Protein AF-A0A6L7NIV6-F1 (afdb_monomer_lite)

Foldseek 3Di:
DPPPAFALALLVLLLQLLVLLQVLLVLQVVLCVVVPLCPVLQVVVCVLVVHHLPDPCSVSVSSSVLSLLQSLLQVQLLLQCLVVVPDDARDSLCSLVSDPDVSSSVSNVVSVPPVSCVSSVNPVSSVVSSVSSRSYPSVSLVVVCVVVCNCPSNVVSNCCNNPVPVCVVVVQDDDDLVRLLVVLVVQQVCCCPVVVNVLRLLDPVAAADDPCCRVPSNLVSSLVSNLVSCVVVVPPCSVVSSVCCSVPGRD

Secondary structure (DSSP, 8-state):
---PPPB--HHHHHHHHHHHHHHHHHHHHHHTTSTTSSHHHHHHHHHHHT----STTHHHHHHHHHHHHHHHHHHHHHHHHHHTT--S---GGGHHHH---HHHHHHHHHHT-HHHHHHTTHHHHHHHHHHHHTTB-HHHHHHHHTTTTHHHHHHHHHHHHH-HHHHHHTT--PPPHHHHHHHHHHHHHHHHHTT--TTGGGSTT--B--TT-TTTHHHHHHHHHHHHHHHHTT-TTHHHHHHHHHHHTB-

Structure (mmCIF, N/CA/C/O backbone):
data_AF-A0A6L7NIV6-F1
#
_entry.id   AF-A0A6L7NIV6-F1
#
loop_
_atom_site.group_PDB
_atom_site.id
_atom_site.type_symbol
_atom_site.label_atom_id
_atom_site.label_alt_id
_atom_site.label_comp_id
_atom_site.label_asym_id
_atom_site.label_entity_id
_atom_site.label_seq_id
_atom_site.pdbx_PDB_ins_code
_atom_site.Cartn_x
_atom_site.Cartn_y
_atom_site.Cartn_z
_atom_site.occupancy
_atom_site.B_iso_or_equiv
_atom_site.auth_seq_id
_atom_site.auth_comp_id
_atom_site.auth_asym_id
_atom_site.auth_atom_id
_atom_site.pdbx_PDB_model_num
ATOM 1 N N . MET A 1 1 ? -10.743 -5.209 -36.493 1.00 35.75 1 MET A N 1
ATOM 2 C CA . MET A 1 1 ? -11.104 -4.840 -35.108 1.00 35.75 1 MET A CA 1
ATOM 3 C C . MET A 1 1 ? -10.586 -5.939 -34.194 1.00 35.75 1 MET A C 1
ATOM 5 O O . MET A 1 1 ? -11.150 -7.021 -34.196 1.00 35.75 1 MET A O 1
ATOM 9 N N . SER A 1 2 ? -9.449 -5.732 -33.524 1.00 39.16 2 SER A N 1
ATOM 10 C CA . SER A 1 2 ? -8.939 -6.712 -32.556 1.00 39.16 2 SER A CA 1
ATOM 11 C C . SER A 1 2 ? -9.717 -6.516 -31.257 1.00 39.16 2 SER A C 1
ATOM 13 O O . SER A 1 2 ? -9.573 -5.476 -30.613 1.00 39.16 2 SER A O 1
ATOM 15 N N . HIS A 1 3 ? -10.601 -7.459 -30.924 1.00 45.56 3 HIS A N 1
ATOM 16 C CA . HIS A 1 3 ? -11.235 -7.525 -29.610 1.00 45.56 3 HIS A CA 1
ATOM 17 C C . HIS A 1 3 ? -10.128 -7.748 -28.573 1.00 45.56 3 HIS A C 1
ATOM 19 O O . HIS A 1 3 ? -9.725 -8.878 -28.309 1.00 45.56 3 HIS A O 1
ATOM 25 N N . ARG A 1 4 ? -9.582 -6.665 -28.012 1.00 61.72 4 ARG A N 1
ATOM 26 C CA . ARG A 1 4 ? -8.715 -6.762 -26.837 1.00 61.72 4 ARG A CA 1
ATOM 27 C C . ARG A 1 4 ? -9.593 -7.228 -25.677 1.00 61.72 4 ARG A C 1
ATOM 29 O O . ARG A 1 4 ? -10.544 -6.539 -25.324 1.00 61.72 4 ARG A O 1
ATOM 36 N N . SER A 1 5 ? -9.299 -8.405 -25.136 1.00 78.12 5 SER A N 1
ATOM 37 C CA . SER A 1 5 ? -10.041 -9.001 -24.026 1.00 78.12 5 SER A CA 1
ATOM 38 C C . SER A 1 5 ? -9.974 -8.118 -22.778 1.00 78.12 5 SER A C 1
ATOM 40 O O . SER A 1 5 ? -8.890 -7.675 -22.376 1.00 78.12 5 SER A O 1
ATOM 42 N N . THR A 1 6 ? -11.131 -7.893 -22.161 1.00 87.69 6 THR A N 1
ATOM 43 C CA . THR A 1 6 ? -11.265 -7.202 -20.875 1.00 87.69 6 THR A CA 1
ATOM 44 C C . THR A 1 6 ? -10.522 -7.964 -19.776 1.00 87.69 6 THR A C 1
ATOM 46 O O . THR A 1 6 ? -10.568 -9.192 -19.739 1.00 87.69 6 THR A O 1
ATOM 49 N N . ILE A 1 7 ? -9.834 -7.246 -18.886 1.00 85.94 7 ILE A N 1
ATOM 50 C CA . ILE A 1 7 ? -9.175 -7.822 -17.706 1.00 85.94 7 ILE A CA 1
ATOM 51 C C . ILE A 1 7 ? -10.087 -7.597 -16.500 1.00 85.94 7 ILE A C 1
ATOM 53 O O . ILE A 1 7 ? -10.253 -6.464 -16.054 1.00 85.94 7 ILE A O 1
ATOM 57 N N . SER A 1 8 ? -10.685 -8.662 -15.978 1.00 82.50 8 SER A N 1
ATOM 58 C CA . SER A 1 8 ? -11.602 -8.594 -14.833 1.00 82.50 8 SER A CA 1
ATOM 59 C C . SER A 1 8 ? -11.007 -9.143 -13.536 1.00 82.50 8 SER A C 1
ATOM 61 O O . SER A 1 8 ? -11.547 -8.863 -12.467 1.00 82.50 8 SER A O 1
ATOM 63 N N . GLU A 1 9 ? -9.919 -9.919 -13.606 1.00 84.19 9 GLU A N 1
ATOM 64 C CA . GLU A 1 9 ? -9.286 -10.540 -12.439 1.00 84.19 9 GLU A CA 1
ATOM 65 C C . GLU A 1 9 ? -8.023 -9.782 -11.985 1.00 84.19 9 GLU A C 1
ATOM 67 O O . GLU A 1 9 ? -7.098 -9.601 -12.786 1.00 84.19 9 GLU A O 1
ATOM 72 N N . PRO A 1 10 ? -7.921 -9.395 -10.694 1.00 83.00 10 PRO A N 1
ATOM 73 C CA . PRO A 1 10 ? -6.741 -8.726 -10.137 1.00 83.00 10 PRO A CA 1
ATOM 74 C C . PRO A 1 10 ? -5.429 -9.481 -10.380 1.00 83.00 10 PRO A C 1
ATOM 76 O O . PRO A 1 10 ? -4.413 -8.873 -10.710 1.00 83.00 10 PRO A O 1
ATOM 79 N N . ARG A 1 11 ? -5.451 -10.816 -10.260 1.00 84.81 11 ARG A N 1
ATOM 80 C CA . ARG A 1 11 ? -4.265 -11.666 -10.451 1.00 84.81 11 ARG A CA 1
ATOM 81 C C . ARG A 1 11 ? -3.759 -11.657 -11.890 1.00 84.81 11 ARG A C 1
ATOM 83 O O . ARG A 1 11 ? -2.551 -11.708 -12.104 1.00 84.81 11 ARG A O 1
ATOM 90 N N . ASP A 1 12 ? -4.657 -11.584 -12.866 1.00 88.94 12 ASP A N 1
ATOM 91 C CA . ASP A 1 12 ? -4.269 -11.558 -14.277 1.00 88.94 12 ASP A CA 1
ATOM 92 C C . ASP A 1 12 ? -3.666 -10.205 -14.648 1.00 88.94 12 ASP A C 1
ATOM 94 O O . ASP A 1 12 ? -2.646 -10.155 -15.338 1.00 88.94 12 ASP A O 1
ATOM 98 N N . LEU A 1 13 ? -4.231 -9.115 -14.113 1.00 89.38 13 LEU A N 1
ATOM 99 C CA . LEU A 1 13 ? -3.614 -7.795 -14.202 1.00 89.38 13 LEU A CA 1
ATOM 100 C C . LEU A 1 13 ? -2.217 -7.804 -13.572 1.00 89.38 13 LEU A C 1
ATOM 102 O O . LEU A 1 13 ? -1.256 -7.393 -14.214 1.00 89.38 13 LEU A O 1
ATOM 106 N N . ALA A 1 14 ? -2.093 -8.319 -12.349 1.00 88.38 14 ALA A N 1
ATOM 107 C CA . ALA A 1 14 ? -0.834 -8.366 -11.616 1.00 88.38 14 ALA A CA 1
ATOM 108 C C . ALA A 1 14 ? 0.267 -9.127 -12.372 1.00 88.38 14 ALA A C 1
ATOM 110 O O . ALA A 1 14 ? 1.377 -8.621 -12.511 1.00 88.38 14 ALA A O 1
ATOM 111 N N . ARG A 1 15 ? -0.045 -10.304 -12.932 1.00 90.44 15 ARG A N 1
ATOM 112 C CA . ARG A 1 15 ? 0.903 -11.090 -13.744 1.00 90.44 15 ARG A CA 1
ATOM 113 C C . ARG A 1 15 ? 1.328 -10.367 -15.017 1.00 90.44 15 ARG A C 1
ATOM 115 O O . ARG A 1 15 ? 2.497 -10.440 -15.392 1.00 90.44 15 ARG A O 1
ATOM 122 N N . LEU A 1 16 ? 0.392 -9.686 -15.678 1.00 92.75 16 LEU A N 1
ATOM 123 C CA . LEU A 1 16 ? 0.679 -8.932 -16.894 1.00 92.75 16 LEU A CA 1
ATOM 124 C C . LEU A 1 16 ? 1.598 -7.741 -16.600 1.00 92.75 16 LEU A C 1
ATOM 126 O O . LEU A 1 16 ? 2.619 -7.582 -17.264 1.00 92.75 16 LEU A O 1
ATOM 130 N N . LEU A 1 17 ? 1.277 -6.960 -15.564 1.00 92.38 17 LEU A N 1
ATOM 131 C CA . LEU A 1 17 ? 2.112 -5.848 -15.111 1.00 92.38 17 LEU A CA 1
ATOM 132 C C . LEU A 1 17 ? 3.490 -6.328 -14.652 1.00 92.38 17 LEU A C 1
ATOM 134 O O . LEU A 1 17 ? 4.486 -5.699 -14.985 1.00 92.38 17 LEU A O 1
ATOM 138 N N . ALA A 1 18 ? 3.565 -7.460 -13.951 1.00 91.69 18 ALA A N 1
ATOM 139 C CA . ALA A 1 18 ? 4.832 -8.057 -13.545 1.00 91.69 18 ALA A CA 1
ATOM 140 C C . ALA A 1 18 ? 5.687 -8.484 -14.746 1.00 91.69 18 ALA A C 1
ATOM 142 O O . ALA A 1 18 ? 6.906 -8.360 -14.698 1.00 91.69 18 ALA A O 1
ATOM 143 N N . SER A 1 19 ? 5.070 -8.954 -15.836 1.00 94.00 19 SER A N 1
ATOM 144 C CA . SER A 1 19 ? 5.796 -9.245 -17.078 1.00 94.00 19 SER A CA 1
ATOM 145 C C . SER A 1 19 ? 6.442 -7.997 -17.657 1.00 94.00 19 SER A C 1
ATOM 147 O O . SER A 1 19 ? 7.637 -8.005 -17.922 1.00 94.00 19 SER A O 1
ATOM 149 N N . TYR A 1 20 ? 5.677 -6.914 -17.772 1.00 95.25 20 TYR A N 1
ATOM 150 C CA . TYR A 1 20 ? 6.200 -5.637 -18.247 1.00 95.25 20 TYR A CA 1
ATOM 151 C C . TYR A 1 20 ? 7.271 -5.079 -17.309 1.00 95.25 20 TYR A C 1
ATOM 153 O O . TYR A 1 20 ? 8.273 -4.542 -17.765 1.00 95.25 20 TYR A O 1
ATOM 161 N N . ALA A 1 21 ? 7.103 -5.241 -15.997 1.00 92.94 21 ALA A N 1
ATOM 162 C CA . ALA A 1 21 ? 8.105 -4.830 -15.026 1.00 92.94 21 ALA A CA 1
ATOM 163 C C . ALA A 1 21 ? 9.413 -5.617 -15.194 1.00 92.94 21 ALA A C 1
ATOM 165 O O . ALA A 1 21 ? 10.480 -5.017 -15.143 1.00 92.94 21 ALA A O 1
ATOM 166 N N . ARG A 1 22 ? 9.367 -6.927 -15.471 1.00 93.31 22 ARG A N 1
ATOM 167 C CA . ARG A 1 22 ? 10.582 -7.701 -15.785 1.00 93.31 22 ARG A CA 1
ATOM 168 C C . ARG A 1 22 ? 11.255 -7.224 -17.073 1.00 93.31 22 ARG A C 1
ATOM 170 O O . ARG A 1 22 ? 12.471 -7.078 -17.078 1.00 93.31 22 ARG A O 1
ATOM 177 N N . ASP A 1 23 ? 10.479 -6.899 -18.110 1.00 94.50 23 ASP A N 1
ATOM 178 C CA . ASP A 1 23 ? 11.026 -6.309 -19.342 1.00 94.50 23 ASP A CA 1
ATOM 179 C C . ASP A 1 23 ? 11.697 -4.950 -19.064 1.00 94.50 23 ASP A C 1
ATOM 181 O O . ASP A 1 23 ? 12.756 -4.646 -19.610 1.00 94.50 23 ASP A O 1
ATOM 185 N N . ALA A 1 24 ? 11.107 -4.124 -18.194 1.00 93.00 24 ALA A N 1
ATOM 186 C CA . ALA A 1 24 ? 11.714 -2.870 -17.749 1.00 93.00 24 ALA A CA 1
ATOM 187 C C . ALA A 1 24 ? 12.996 -3.096 -16.939 1.00 93.00 24 ALA A C 1
ATOM 189 O O . ALA A 1 24 ? 13.969 -2.377 -17.152 1.00 93.00 24 ALA A O 1
ATOM 190 N N . LEU A 1 25 ? 13.006 -4.076 -16.032 1.00 91.25 25 LEU A N 1
ATOM 191 C CA . LEU A 1 25 ? 14.176 -4.407 -15.222 1.00 91.25 25 LEU A CA 1
ATOM 192 C C . LEU A 1 25 ? 15.345 -4.835 -16.100 1.00 91.25 25 LEU A C 1
ATOM 194 O O . LEU A 1 25 ? 16.425 -4.274 -15.957 1.00 91.25 25 LEU A O 1
ATOM 198 N N . GLN A 1 26 ? 15.101 -5.720 -17.067 1.00 91.06 26 GLN A N 1
ATOM 199 C CA . GLN A 1 26 ? 16.119 -6.126 -18.030 1.00 91.06 26 GLN A CA 1
ATOM 200 C C . GLN A 1 26 ? 16.690 -4.917 -18.792 1.00 91.06 26 GLN A C 1
ATOM 202 O O . GLN A 1 26 ? 17.904 -4.758 -18.866 1.00 91.06 26 GLN A O 1
ATOM 207 N N . ARG A 1 27 ? 15.838 -4.012 -19.301 1.00 90.69 27 ARG A N 1
ATOM 208 C CA . ARG A 1 27 ? 16.300 -2.796 -20.004 1.00 90.69 27 ARG A CA 1
ATOM 209 C C . ARG A 1 27 ? 17.137 -1.880 -19.108 1.00 90.69 27 ARG A C 1
ATOM 211 O O . ARG A 1 27 ? 18.093 -1.267 -19.573 1.00 90.69 27 ARG A O 1
ATOM 218 N N . VAL A 1 28 ? 16.772 -1.762 -17.830 1.00 87.88 28 VAL A N 1
ATOM 219 C CA . VAL A 1 28 ? 17.529 -0.980 -16.841 1.00 87.88 28 VAL A CA 1
ATOM 220 C C . VAL A 1 28 ? 18.872 -1.638 -16.531 1.00 87.88 28 VAL A C 1
ATOM 222 O O . VAL A 1 28 ? 19.858 -0.927 -16.380 1.00 87.88 28 VAL A O 1
ATOM 225 N N . GLU A 1 29 ? 18.925 -2.965 -16.428 1.00 85.88 29 GLU A N 1
ATOM 226 C CA . GLU A 1 29 ? 20.164 -3.719 -16.211 1.00 85.88 29 GLU A CA 1
ATOM 227 C C . GLU A 1 29 ? 21.121 -3.573 -17.398 1.00 85.88 29 GLU A C 1
ATOM 229 O O . GLU A 1 29 ? 22.278 -3.221 -17.187 1.00 85.88 29 GLU A O 1
ATOM 234 N N . GLU A 1 30 ? 20.621 -3.719 -18.628 1.00 84.19 30 GLU A N 1
ATOM 235 C CA . GLU A 1 30 ? 21.394 -3.529 -19.864 1.00 84.19 30 GLU A CA 1
ATOM 236 C C . GLU A 1 30 ? 21.906 -2.085 -20.011 1.00 84.19 30 GLU A C 1
ATOM 238 O O . GLU A 1 30 ? 23.053 -1.858 -20.385 1.00 84.19 30 GLU A O 1
ATOM 243 N N . ALA A 1 31 ? 21.084 -1.086 -19.673 1.00 77.56 31 ALA A N 1
ATOM 244 C CA . ALA A 1 31 ? 21.490 0.319 -19.728 1.00 77.56 31 ALA A CA 1
ATOM 245 C C . ALA A 1 31 ? 22.459 0.720 -18.599 1.00 77.56 31 ALA A C 1
ATOM 247 O O . ALA A 1 31 ? 23.147 1.734 -18.708 1.00 77.56 31 ALA A O 1
ATOM 248 N N . ALA A 1 32 ? 22.509 -0.042 -17.503 1.00 64.56 32 ALA A N 1
ATOM 249 C CA . ALA A 1 32 ? 23.360 0.251 -16.353 1.00 64.56 32 ALA A CA 1
ATOM 250 C C . ALA A 1 32 ? 24.814 -0.218 -16.519 1.00 64.56 32 ALA A C 1
ATOM 252 O O . ALA A 1 32 ? 25.626 0.091 -15.649 1.00 64.56 32 ALA A O 1
ATOM 253 N N . GLU A 1 33 ? 25.154 -0.920 -17.607 1.00 61.16 33 GLU A N 1
ATOM 254 C CA . GLU A 1 33 ? 26.554 -1.113 -18.020 1.00 61.16 33 GLU A CA 1
ATOM 255 C C . GLU A 1 33 ? 27.223 0.236 -18.381 1.00 61.16 33 GLU A C 1
ATOM 257 O O . GLU A 1 33 ? 28.444 0.368 -18.312 1.00 61.16 33 GLU A O 1
ATOM 262 N N . GLU A 1 34 ? 26.428 1.280 -18.664 1.00 59.09 34 GLU A N 1
ATOM 263 C CA . GLU A 1 34 ? 26.844 2.688 -18.716 1.00 59.09 34 GLU A CA 1
ATOM 264 C C . GLU A 1 34 ? 26.645 3.349 -17.330 1.00 59.09 34 GLU A C 1
ATOM 266 O O . GLU A 1 34 ? 25.685 4.090 -17.084 1.00 59.09 34 GLU A O 1
ATOM 271 N N . GLU A 1 35 ? 27.549 3.027 -16.400 1.00 55.09 35 GLU A N 1
ATOM 272 C CA . GLU A 1 35 ? 27.464 3.212 -14.935 1.00 55.09 35 GLU A CA 1
ATOM 273 C C . GLU A 1 35 ? 27.115 4.643 -14.443 1.00 55.09 35 GLU A C 1
ATOM 275 O O . GLU A 1 35 ? 26.555 4.815 -13.357 1.00 55.09 35 GLU A O 1
ATOM 280 N N . ASP A 1 36 ? 27.336 5.676 -15.261 1.00 62.56 36 ASP A N 1
ATOM 281 C CA . ASP A 1 36 ? 27.066 7.082 -14.916 1.00 62.56 36 ASP A CA 1
ATOM 282 C C . ASP A 1 36 ? 25.585 7.498 -15.027 1.00 62.56 36 ASP A C 1
ATOM 284 O O . ASP A 1 36 ? 25.155 8.485 -14.424 1.00 62.56 36 ASP A O 1
ATOM 288 N N . SER A 1 37 ? 24.757 6.777 -15.790 1.00 64.44 37 SER A N 1
ATOM 289 C CA . SER A 1 37 ? 23.416 7.271 -16.157 1.00 64.44 37 SER A CA 1
ATOM 290 C C . SER A 1 37 ? 22.370 7.203 -15.027 1.00 64.44 37 SER A C 1
ATOM 292 O O . SER A 1 37 ? 21.373 7.944 -15.044 1.00 64.44 37 SER A O 1
ATOM 294 N N . LEU A 1 38 ? 22.601 6.337 -14.032 1.00 73.75 38 LEU A N 1
ATOM 295 C CA . LEU A 1 38 ? 21.693 6.073 -12.909 1.00 73.75 38 LEU A CA 1
ATOM 296 C C . LEU A 1 38 ? 22.214 6.577 -11.556 1.00 73.75 38 LEU A C 1
ATOM 298 O O . LEU A 1 38 ? 21.443 6.579 -10.596 1.00 73.75 38 LEU A O 1
ATOM 302 N N . ALA A 1 39 ? 23.465 7.045 -11.474 1.00 77.19 39 ALA A N 1
ATOM 303 C CA . ALA A 1 39 ? 24.095 7.477 -10.223 1.00 77.19 39 ALA A CA 1
ATOM 304 C C . ALA A 1 39 ? 23.271 8.552 -9.491 1.00 77.19 39 ALA A C 1
ATOM 306 O O . ALA A 1 39 ? 22.964 8.400 -8.313 1.00 77.19 39 ALA A O 1
ATOM 307 N N . THR A 1 40 ? 22.791 9.570 -10.214 1.00 74.19 40 THR A N 1
ATOM 308 C CA . THR A 1 40 ? 21.951 10.638 -9.642 1.00 74.19 40 THR A CA 1
ATOM 309 C C . THR A 1 40 ? 20.629 10.120 -9.064 1.00 74.19 40 THR A C 1
ATOM 311 O O . THR A 1 40 ? 20.166 10.614 -8.042 1.00 74.19 40 THR A O 1
ATOM 314 N N . ILE A 1 41 ? 20.003 9.120 -9.700 1.00 74.12 41 ILE A N 1
ATOM 315 C CA . ILE A 1 41 ? 18.768 8.522 -9.166 1.00 74.12 41 ILE A CA 1
ATOM 316 C C . ILE A 1 41 ? 19.083 7.687 -7.934 1.00 74.12 41 ILE A C 1
ATOM 318 O O . ILE A 1 41 ? 18.319 7.716 -6.973 1.00 74.12 41 ILE A O 1
ATOM 322 N N . ARG A 1 42 ? 20.185 6.932 -7.973 1.00 78.56 42 ARG A N 1
ATOM 323 C CA . ARG A 1 42 ? 20.631 6.130 -6.838 1.00 78.56 42 ARG A CA 1
ATOM 324 C C . ARG A 1 42 ? 20.788 7.008 -5.609 1.00 78.56 42 ARG A C 1
ATOM 326 O O . ARG A 1 42 ? 20.107 6.751 -4.628 1.00 78.56 42 ARG A O 1
ATOM 333 N N . GLU A 1 43 ? 21.540 8.098 -5.719 1.00 77.69 43 GLU A N 1
ATOM 334 C CA . GLU A 1 43 ? 21.715 9.063 -4.629 1.00 77.69 43 GLU A CA 1
ATOM 335 C C . GLU A 1 43 ? 20.379 9.646 -4.141 1.00 77.69 43 GLU A C 1
ATOM 337 O O . GLU A 1 43 ? 20.150 9.740 -2.936 1.00 77.69 43 GLU A O 1
ATOM 342 N N . ALA A 1 44 ? 19.461 9.994 -5.050 1.00 72.38 44 ALA A N 1
ATOM 343 C CA . ALA A 1 44 ? 18.148 10.519 -4.674 1.00 72.38 44 ALA A CA 1
ATOM 344 C C . ALA A 1 44 ? 17.293 9.491 -3.908 1.00 72.38 44 ALA A C 1
ATOM 346 O O . ALA A 1 44 ? 16.645 9.840 -2.920 1.00 72.38 44 ALA A O 1
ATOM 347 N N . ILE A 1 45 ? 17.297 8.223 -4.334 1.00 71.62 45 ILE A N 1
ATOM 348 C CA . ILE A 1 45 ? 16.577 7.139 -3.652 1.00 71.62 45 ILE A CA 1
ATOM 349 C C . ILE A 1 45 ? 17.239 6.817 -2.307 1.00 71.62 45 ILE A C 1
ATOM 351 O O . ILE A 1 45 ? 16.533 6.660 -1.315 1.00 71.62 45 ILE A O 1
ATOM 355 N N . GLU A 1 46 ? 18.568 6.765 -2.246 1.00 79.19 46 GLU A N 1
ATOM 356 C CA . GLU A 1 46 ? 19.327 6.544 -1.008 1.00 79.19 46 GLU A CA 1
ATOM 357 C C . GLU A 1 46 ? 19.034 7.630 0.031 1.00 79.19 46 GLU A C 1
ATOM 359 O O . GLU A 1 46 ? 18.741 7.322 1.187 1.00 79.19 46 GLU A O 1
ATOM 364 N N . GLN A 1 47 ? 19.013 8.900 -0.387 1.00 75.12 47 GLN A N 1
ATOM 365 C CA . GLN A 1 47 ? 18.637 10.021 0.476 1.00 75.12 47 GLN A CA 1
ATOM 366 C C . GLN A 1 47 ? 17.172 9.953 0.918 1.00 75.12 47 GLN A C 1
ATOM 368 O O . GLN A 1 47 ? 16.876 10.210 2.084 1.00 75.12 47 GLN A O 1
ATOM 373 N N . ALA A 1 48 ? 16.253 9.599 0.014 1.00 67.38 48 ALA A N 1
ATOM 374 C CA . ALA A 1 48 ? 14.829 9.505 0.330 1.00 67.38 48 ALA A CA 1
ATOM 375 C C . ALA A 1 48 ? 14.505 8.344 1.286 1.00 67.38 48 ALA A C 1
ATOM 377 O O . ALA A 1 48 ? 13.608 8.468 2.119 1.00 67.38 48 ALA A O 1
ATOM 378 N N . LEU A 1 49 ? 15.219 7.222 1.160 1.00 69.62 49 LEU A N 1
ATOM 379 C CA . LEU A 1 49 ? 15.019 6.018 1.969 1.00 69.62 49 LEU A CA 1
ATOM 380 C C . LEU A 1 49 ? 15.923 5.959 3.210 1.00 69.62 49 LEU A C 1
ATOM 382 O O . LEU A 1 49 ? 15.680 5.140 4.093 1.00 69.62 49 LEU A O 1
ATOM 386 N N . GLY A 1 50 ? 16.955 6.802 3.292 1.00 71.88 50 GLY A N 1
ATOM 3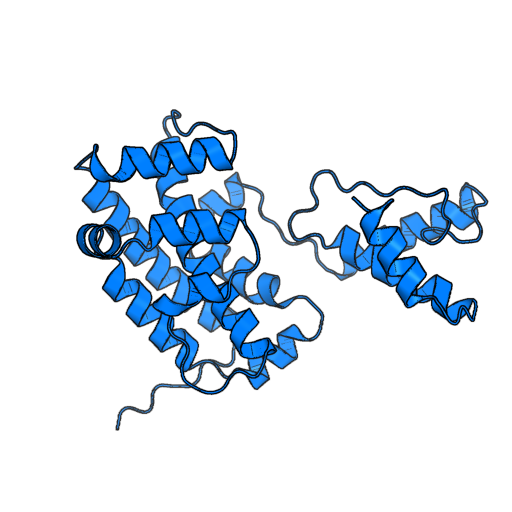87 C CA . GLY A 1 50 ? 17.940 6.775 4.375 1.00 71.88 50 GLY A CA 1
ATOM 388 C C . GLY A 1 50 ? 18.792 5.499 4.396 1.00 71.88 50 GLY A C 1
ATOM 389 O O . GLY A 1 50 ? 19.182 5.048 5.471 1.00 71.88 50 GLY A O 1
ATOM 390 N N . MET A 1 51 ? 19.055 4.896 3.232 1.00 73.69 51 MET A N 1
ATOM 391 C CA . MET A 1 51 ? 19.821 3.647 3.083 1.00 73.69 51 MET A CA 1
ATOM 392 C C . MET A 1 51 ? 20.845 3.754 1.946 1.00 73.69 51 MET A C 1
ATOM 394 O O . MET A 1 51 ? 20.679 4.598 1.078 1.00 73.69 51 MET A O 1
ATOM 398 N N . SER A 1 52 ? 21.875 2.900 1.937 1.00 74.19 52 SER A N 1
ATOM 399 C CA . SER A 1 52 ? 22.888 2.813 0.867 1.00 74.19 52 SER A CA 1
ATOM 400 C C . SER A 1 52 ? 22.783 1.480 0.121 1.00 74.19 52 SER A C 1
ATOM 402 O O . SER A 1 52 ? 22.494 0.443 0.727 1.00 74.19 52 SER A O 1
ATOM 404 N N . PHE A 1 53 ? 23.030 1.505 -1.189 1.00 73.00 53 PHE A N 1
ATOM 405 C CA . PHE A 1 53 ? 23.014 0.344 -2.079 1.00 73.00 53 PHE A CA 1
ATOM 406 C C . PHE A 1 53 ? 24.423 -0.177 -2.427 1.00 73.00 53 PHE A C 1
ATOM 408 O O . PHE A 1 53 ? 24.601 -0.819 -3.459 1.00 73.00 53 PHE A O 1
ATOM 415 N N . GLU A 1 54 ? 25.429 0.076 -1.586 1.00 66.50 54 GLU A N 1
ATOM 416 C CA . GLU A 1 54 ? 26.840 -0.297 -1.824 1.00 66.50 54 GLU A CA 1
ATOM 417 C C . GLU A 1 54 ? 27.173 -1.796 -1.655 1.00 66.50 54 GLU A C 1
ATOM 419 O O . GLU A 1 54 ? 28.314 -2.203 -1.876 1.00 66.50 54 GLU A O 1
ATOM 424 N N . SER A 1 55 ? 26.220 -2.640 -1.248 1.00 68.62 55 SER A N 1
ATOM 425 C CA . SER A 1 55 ? 26.464 -4.080 -1.086 1.00 68.62 55 SER A CA 1
ATOM 426 C C . SER A 1 55 ? 26.600 -4.814 -2.428 1.00 68.62 55 SER A C 1
ATOM 428 O O . SER A 1 55 ? 26.165 -4.323 -3.468 1.00 68.62 55 SER A O 1
ATOM 430 N N . GLU A 1 56 ? 27.151 -6.035 -2.398 1.00 62.16 56 GLU A N 1
ATOM 431 C CA . GLU A 1 56 ? 27.296 -6.914 -3.576 1.00 62.16 56 GLU A CA 1
ATOM 432 C C . GLU A 1 56 ? 25.955 -7.133 -4.315 1.00 62.16 56 GLU A C 1
ATOM 434 O O . GLU A 1 56 ? 25.912 -7.147 -5.542 1.00 62.16 56 GLU A O 1
ATOM 439 N N . ASP A 1 57 ? 24.841 -7.165 -3.573 1.00 69.12 57 ASP A N 1
ATOM 440 C CA . ASP A 1 57 ? 23.471 -7.245 -4.107 1.00 69.12 57 ASP A CA 1
ATOM 441 C C . ASP A 1 57 ? 22.778 -5.877 -4.278 1.00 69.12 57 ASP A C 1
ATOM 443 O O . ASP A 1 57 ? 21.692 -5.781 -4.863 1.00 69.12 57 ASP A O 1
ATOM 447 N N . GLY A 1 58 ? 23.375 -4.796 -3.774 1.00 75.56 58 GLY A N 1
ATOM 448 C CA . GLY A 1 58 ? 22.745 -3.483 -3.651 1.00 75.56 58 GLY A CA 1
ATOM 449 C C . GLY A 1 58 ? 22.407 -2.849 -4.999 1.00 75.56 58 GLY A C 1
ATOM 450 O O . GLY A 1 58 ? 21.330 -2.275 -5.162 1.00 75.56 58 GLY A O 1
ATOM 451 N N . GLY A 1 59 ? 23.240 -3.061 -6.021 1.00 79.25 59 GLY A N 1
ATOM 452 C CA . GLY A 1 59 ? 22.940 -2.616 -7.383 1.00 79.25 59 GLY A CA 1
ATOM 453 C C . GLY A 1 59 ? 21.702 -3.299 -7.979 1.00 79.25 59 GLY A C 1
ATOM 454 O O . GLY A 1 59 ? 20.881 -2.647 -8.629 1.00 79.25 59 GLY A O 1
ATOM 455 N N . ARG A 1 60 ? 21.532 -4.610 -7.764 1.00 79.88 60 ARG A N 1
ATOM 456 C CA . ARG A 1 60 ? 20.335 -5.346 -8.212 1.00 79.88 60 ARG A CA 1
ATOM 457 C C . ARG A 1 60 ? 19.104 -4.887 -7.431 1.00 79.88 60 ARG A C 1
ATOM 459 O O . ARG A 1 60 ? 18.062 -4.615 -8.026 1.00 79.88 60 ARG A O 1
ATOM 466 N N . PHE A 1 61 ? 19.249 -4.730 -6.117 1.00 79.31 61 PHE A N 1
ATOM 467 C CA . PHE A 1 61 ? 18.198 -4.221 -5.242 1.00 79.31 61 PHE A CA 1
ATOM 468 C C . PHE A 1 61 ? 17.710 -2.830 -5.672 1.00 79.31 61 PHE A C 1
ATOM 470 O O . PHE A 1 61 ? 16.503 -2.604 -5.782 1.00 79.31 61 PHE A O 1
ATOM 477 N N . PHE A 1 62 ? 18.635 -1.916 -5.972 1.00 82.81 62 PHE A N 1
ATOM 478 C CA . PHE A 1 62 ? 18.334 -0.573 -6.460 1.00 82.81 62 PHE A CA 1
ATOM 479 C C . PHE A 1 62 ? 17.509 -0.616 -7.751 1.00 82.81 62 PHE A C 1
ATOM 481 O O . PHE A 1 62 ? 16.446 -0.001 -7.818 1.00 82.81 62 PHE A O 1
ATOM 488 N N . ARG A 1 63 ? 17.948 -1.381 -8.760 1.00 85.56 63 ARG A N 1
ATOM 489 C CA . ARG A 1 63 ? 17.250 -1.487 -10.056 1.00 85.56 63 ARG A CA 1
ATOM 490 C C . ARG A 1 63 ? 15.864 -2.119 -9.915 1.00 85.56 63 ARG A C 1
ATOM 492 O O . ARG A 1 63 ? 14.909 -1.649 -10.531 1.00 85.56 63 ARG A O 1
ATOM 499 N N . SER A 1 64 ? 15.726 -3.136 -9.067 1.00 84.38 64 SER A N 1
ATOM 500 C CA . SER A 1 64 ? 14.422 -3.745 -8.787 1.00 84.38 64 SER A CA 1
ATOM 501 C C . SER A 1 64 ? 13.495 -2.754 -8.068 1.00 84.38 64 SER A C 1
ATOM 503 O O . SER A 1 64 ? 12.369 -2.533 -8.511 1.00 84.38 64 SER A O 1
ATOM 505 N N . THR A 1 65 ? 13.988 -2.042 -7.049 1.00 79.88 65 THR A N 1
ATOM 506 C CA . THR A 1 65 ? 13.240 -0.995 -6.318 1.00 79.88 65 THR A CA 1
ATOM 507 C C . THR A 1 65 ? 12.813 0.156 -7.231 1.00 79.88 65 THR A C 1
ATOM 509 O O . THR A 1 65 ? 11.683 0.643 -7.144 1.00 79.88 65 THR A O 1
ATOM 512 N N . LEU A 1 66 ? 13.690 0.567 -8.146 1.00 83.12 66 LEU A N 1
ATOM 513 C CA . LEU A 1 66 ? 13.436 1.580 -9.166 1.00 83.12 66 LEU A CA 1
ATOM 514 C C . LEU A 1 66 ? 12.226 1.210 -10.034 1.00 83.12 66 LEU A C 1
ATOM 516 O O . LEU A 1 66 ? 11.273 1.983 -10.165 1.00 83.12 66 LEU A O 1
ATOM 520 N N . VAL A 1 67 ? 12.250 0.002 -10.599 1.00 88.25 67 VAL A N 1
ATOM 521 C CA . VAL A 1 67 ? 11.180 -0.515 -11.457 1.00 88.25 67 VAL A CA 1
ATOM 522 C C . VAL A 1 67 ? 9.893 -0.716 -10.661 1.00 88.25 67 VAL A C 1
ATOM 524 O O . VAL A 1 67 ? 8.826 -0.307 -11.117 1.00 88.25 67 VAL A O 1
ATOM 527 N N . GLN A 1 68 ? 9.971 -1.270 -9.449 1.00 82.06 68 GLN A N 1
ATOM 528 C CA . GLN A 1 68 ? 8.803 -1.420 -8.578 1.00 82.06 68 GLN A CA 1
ATOM 529 C C . GLN A 1 68 ? 8.142 -0.075 -8.288 1.00 82.06 68 GLN A C 1
ATOM 531 O O . GLN A 1 68 ? 6.929 0.045 -8.434 1.00 82.06 68 GLN A O 1
ATOM 536 N N . THR A 1 69 ? 8.928 0.947 -7.941 1.00 80.31 69 THR A N 1
ATOM 537 C CA . THR A 1 69 ? 8.424 2.294 -7.635 1.00 80.31 69 THR A CA 1
ATOM 538 C C . THR A 1 69 ? 7.698 2.897 -8.832 1.00 80.31 69 THR A C 1
ATOM 540 O O . THR A 1 69 ? 6.610 3.457 -8.685 1.00 80.31 69 THR A O 1
ATOM 543 N N . LEU A 1 70 ? 8.253 2.730 -10.035 1.00 85.62 70 LEU A N 1
ATOM 544 C CA . LEU A 1 70 ? 7.646 3.211 -11.271 1.00 85.62 70 LEU A CA 1
ATOM 545 C C . LEU A 1 70 ? 6.291 2.534 -11.537 1.00 85.62 70 LEU A C 1
ATOM 547 O O . LEU A 1 70 ? 5.280 3.212 -11.722 1.00 85.62 70 LEU A O 1
ATOM 551 N N . PHE A 1 71 ? 6.242 1.201 -11.514 1.00 87.31 71 PHE A N 1
ATOM 552 C CA . PHE A 1 71 ? 5.007 0.451 -11.771 1.00 87.31 71 PHE A CA 1
ATOM 553 C C . PHE A 1 71 ? 3.957 0.661 -10.682 1.00 87.31 71 PHE A C 1
ATOM 555 O O . PHE A 1 71 ? 2.769 0.796 -10.986 1.00 87.31 71 PHE A O 1
ATOM 562 N N . TYR A 1 72 ? 4.393 0.749 -9.426 1.00 80.38 72 TYR A N 1
ATOM 563 C CA . TYR A 1 72 ? 3.530 1.073 -8.302 1.00 80.38 72 TYR A CA 1
ATOM 564 C C . TYR A 1 72 ? 2.920 2.466 -8.452 1.00 80.38 72 TYR A C 1
ATOM 566 O O . TYR A 1 72 ? 1.709 2.608 -8.312 1.00 80.38 72 TYR A O 1
ATOM 574 N N . GLY A 1 73 ? 3.721 3.476 -8.806 1.00 81.25 73 GLY A N 1
ATOM 575 C CA . GLY A 1 73 ? 3.240 4.838 -9.037 1.00 81.25 73 GLY A CA 1
ATOM 576 C C . GLY A 1 73 ? 2.173 4.898 -10.131 1.00 81.25 73 GLY A C 1
ATOM 577 O O . GLY A 1 73 ? 1.093 5.452 -9.912 1.00 81.25 73 GLY A O 1
ATOM 578 N N . VAL A 1 74 ? 2.418 4.247 -11.275 1.00 87.75 74 VAL A N 1
ATOM 579 C CA . VAL A 1 74 ? 1.440 4.177 -12.376 1.00 87.75 74 VAL A CA 1
ATOM 580 C C . VAL A 1 74 ? 0.151 3.479 -11.938 1.00 87.75 74 VAL A C 1
ATOM 582 O O . VAL A 1 74 ? -0.945 3.984 -12.192 1.00 87.75 74 VAL A O 1
ATOM 585 N N . PHE A 1 75 ? 0.258 2.328 -11.272 1.00 85.44 75 PHE A N 1
ATOM 586 C CA . PHE A 1 75 ? -0.912 1.580 -10.819 1.00 85.44 75 PHE A CA 1
ATOM 587 C C . PHE A 1 75 ? -1.705 2.344 -9.749 1.00 85.44 75 PHE A C 1
ATOM 589 O O . PHE A 1 75 ? -2.930 2.426 -9.837 1.00 85.44 75 PHE A O 1
ATOM 596 N N . ALA A 1 76 ? -1.026 2.956 -8.776 1.00 80.38 76 ALA A N 1
ATOM 597 C CA . ALA A 1 76 ? -1.649 3.764 -7.734 1.00 80.38 76 ALA A CA 1
ATOM 598 C C . ALA A 1 76 ? -2.410 4.955 -8.331 1.00 80.38 76 ALA A C 1
ATOM 600 O O . ALA A 1 76 ? -3.583 5.153 -8.009 1.00 80.38 76 ALA A O 1
ATOM 601 N N . ALA A 1 77 ? -1.794 5.690 -9.261 1.00 84.00 77 ALA A N 1
ATOM 602 C CA . ALA A 1 77 ? -2.449 6.777 -9.983 1.00 84.00 77 ALA A CA 1
ATOM 603 C C . ALA A 1 77 ? -3.695 6.300 -10.743 1.00 84.00 77 ALA A C 1
ATOM 605 O O . ALA A 1 77 ? -4.745 6.945 -10.701 1.00 84.00 77 ALA A O 1
ATOM 606 N N . TRP A 1 78 ? -3.614 5.139 -11.398 1.00 87.44 78 TRP A N 1
ATOM 607 C CA . TRP A 1 78 ? -4.762 4.545 -12.077 1.00 87.44 78 TRP A CA 1
ATOM 608 C C . TRP A 1 78 ? -5.896 4.194 -11.103 1.00 87.44 78 TRP A C 1
ATOM 610 O O . TRP A 1 78 ? -7.050 4.535 -11.373 1.00 87.44 78 TRP A O 1
ATOM 620 N N . VAL A 1 79 ? -5.592 3.582 -9.952 1.00 81.38 79 VAL A N 1
ATOM 621 C CA . VAL A 1 79 ? -6.593 3.261 -8.916 1.00 81.38 79 VAL A CA 1
ATOM 622 C C . VAL A 1 79 ? -7.246 4.531 -8.370 1.00 81.38 79 VAL A C 1
ATOM 624 O O . VAL A 1 79 ? -8.470 4.570 -8.228 1.00 81.38 79 VAL A O 1
ATOM 627 N N . LEU A 1 80 ? -6.462 5.574 -8.081 1.00 79.44 80 LEU A N 1
ATOM 628 C CA . LEU A 1 80 ? -6.973 6.860 -7.596 1.00 79.44 80 LEU A CA 1
ATOM 629 C C . LEU A 1 80 ? -7.910 7.504 -8.621 1.00 79.44 80 LEU A C 1
ATOM 631 O O . LEU A 1 80 ? -9.030 7.889 -8.279 1.00 79.44 80 LEU A O 1
ATOM 635 N N . ARG A 1 81 ? -7.510 7.519 -9.897 1.00 84.56 81 ARG A N 1
ATOM 636 C CA . ARG A 1 81 ? -8.343 8.013 -11.000 1.00 84.56 81 ARG A CA 1
ATOM 637 C C . ARG A 1 81 ? -9.638 7.212 -11.145 1.00 84.56 81 ARG A C 1
ATOM 639 O O . ARG A 1 81 ? -10.706 7.802 -11.319 1.00 84.56 81 ARG A O 1
ATOM 646 N N . ALA A 1 82 ? -9.554 5.884 -11.058 1.00 83.19 82 ALA A N 1
ATOM 647 C CA . ALA A 1 82 ? -10.704 4.990 -11.152 1.00 83.19 82 ALA A CA 1
ATOM 648 C C . ALA A 1 82 ? -11.691 5.214 -9.993 1.00 83.19 82 ALA A C 1
ATOM 650 O O . ALA A 1 82 ? -12.893 5.312 -10.230 1.00 83.19 82 ALA A O 1
ATOM 651 N N . ARG A 1 83 ? -11.193 5.379 -8.759 1.00 80.00 83 ARG A N 1
ATOM 652 C CA . ARG A 1 83 ? -12.007 5.704 -7.573 1.00 80.00 83 ARG A CA 1
ATOM 653 C C . ARG A 1 83 ? -12.666 7.077 -7.660 1.00 80.00 83 ARG A C 1
ATOM 655 O O . ARG A 1 83 ? -13.806 7.223 -7.237 1.00 80.00 83 ARG A O 1
ATOM 662 N N . ALA A 1 84 ? -11.978 8.062 -8.233 1.00 82.44 84 ALA A N 1
ATOM 663 C CA . ALA A 1 84 ? -12.527 9.398 -8.455 1.00 82.44 84 ALA A CA 1
ATOM 664 C C . ALA A 1 84 ? -13.589 9.444 -9.572 1.00 82.44 84 ALA A C 1
ATOM 666 O O . ALA A 1 84 ? -14.153 10.506 -9.830 1.00 82.44 84 ALA A O 1
ATOM 667 N N . GLY A 1 85 ? -13.839 8.330 -10.275 1.00 82.69 85 GLY A N 1
ATOM 668 C CA . GLY A 1 85 ? -14.791 8.278 -11.386 1.00 82.69 85 GLY A CA 1
ATOM 669 C C . GLY A 1 85 ? -14.398 9.179 -12.560 1.00 82.69 85 GLY A C 1
ATOM 670 O O . GLY A 1 85 ? -15.255 9.560 -13.357 1.00 82.69 85 GLY A O 1
ATOM 671 N N . LYS A 1 86 ? -13.114 9.553 -12.670 1.00 81.94 86 LYS A N 1
ATOM 672 C CA . LYS A 1 86 ? -12.643 10.482 -13.701 1.00 81.94 86 LYS A CA 1
ATOM 673 C C . LYS A 1 86 ? -12.859 9.868 -15.094 1.00 81.94 86 LYS A C 1
ATOM 675 O O . LYS A 1 86 ? -12.386 8.753 -15.351 1.00 81.94 86 LYS A O 1
ATOM 680 N N . PRO A 1 87 ? -13.538 10.578 -16.013 1.00 76.44 87 PRO A N 1
ATOM 681 C CA . PRO A 1 87 ? -13.791 10.069 -17.350 1.00 76.44 87 PRO A CA 1
ATOM 682 C C . PRO A 1 87 ? -12.501 9.985 -18.181 1.00 76.44 87 PRO A C 1
ATOM 684 O O . PRO A 1 87 ? -11.468 10.588 -17.872 1.00 76.44 87 PRO A O 1
ATOM 687 N N . GLY A 1 88 ? -12.580 9.228 -19.275 1.00 82.44 88 GLY A N 1
ATOM 688 C CA . GLY A 1 88 ? -11.502 9.097 -20.252 1.00 82.44 88 GLY A CA 1
ATOM 689 C C . GLY A 1 88 ? -10.518 7.954 -19.985 1.00 82.44 88 GLY A C 1
ATOM 690 O O . GLY A 1 88 ? -10.648 7.160 -19.041 1.00 82.44 88 GLY A O 1
ATOM 691 N N . ARG A 1 89 ? -9.546 7.857 -20.896 1.00 84.81 89 ARG A N 1
ATOM 692 C CA . ARG A 1 89 ? -8.439 6.900 -20.822 1.00 84.81 89 ARG A CA 1
ATOM 693 C C . ARG A 1 89 ? -7.448 7.318 -19.755 1.00 84.81 89 ARG A C 1
ATOM 695 O O . ARG A 1 89 ? -7.243 8.510 -19.531 1.00 84.81 89 ARG A O 1
ATOM 702 N N . PHE A 1 90 ? -6.851 6.331 -19.106 1.00 89.25 90 PHE A N 1
ATOM 703 C CA . PHE A 1 90 ? -5.737 6.604 -18.219 1.00 89.25 90 PHE A CA 1
ATOM 704 C C . PHE A 1 90 ? -4.504 6.948 -19.054 1.00 89.25 90 PHE A C 1
ATOM 706 O O . PHE A 1 90 ? -4.300 6.368 -20.117 1.00 89.25 90 PHE A O 1
ATOM 713 N N . ARG A 1 91 ? -3.701 7.903 -18.585 1.00 89.12 91 ARG A N 1
ATOM 714 C CA . ARG A 1 91 ? -2.425 8.266 -19.199 1.00 89.12 91 ARG A CA 1
ATOM 715 C C . ARG A 1 91 ? -1.355 8.225 -18.129 1.00 89.12 91 ARG A C 1
ATOM 717 O O . ARG A 1 91 ? -1.415 9.014 -17.190 1.00 89.12 91 ARG A O 1
ATOM 724 N N . TRP A 1 92 ? -0.361 7.351 -18.265 1.00 87.44 92 TRP A N 1
ATOM 725 C CA . TRP A 1 92 ? 0.666 7.216 -17.224 1.00 87.44 92 TRP A CA 1
ATOM 726 C C . TRP A 1 92 ? 1.497 8.500 -17.068 1.00 87.44 92 TRP A C 1
ATOM 728 O O . TRP A 1 92 ? 2.008 8.785 -15.994 1.00 87.44 92 TRP A O 1
ATOM 738 N N . ARG A 1 93 ? 1.586 9.321 -18.120 1.00 85.50 93 ARG A N 1
ATOM 739 C CA . ARG A 1 93 ? 2.284 10.620 -18.099 1.00 85.50 93 ARG A CA 1
ATOM 740 C C . ARG A 1 93 ? 1.586 11.666 -17.227 1.00 85.50 93 ARG A C 1
ATOM 742 O O . ARG A 1 93 ? 2.237 12.591 -16.769 1.00 85.50 93 ARG A O 1
ATOM 749 N N . GLU A 1 94 ? 0.285 11.505 -17.002 1.00 82.56 94 GLU A N 1
ATOM 750 C CA . GLU A 1 94 ? -0.517 12.338 -16.095 1.00 82.56 94 GLU A CA 1
ATOM 751 C C . GLU A 1 94 ? -0.528 11.754 -14.670 1.00 82.56 94 GLU A C 1
ATOM 753 O O . GLU A 1 94 ? -1.110 12.341 -13.765 1.00 82.56 94 GLU A O 1
ATOM 758 N N . ALA A 1 95 ? 0.097 10.589 -14.443 1.00 76.31 95 ALA A N 1
ATOM 759 C CA . ALA A 1 95 ? 0.053 9.902 -13.153 1.00 76.31 95 ALA A CA 1
ATOM 760 C C . ALA A 1 95 ? 0.703 10.712 -12.025 1.00 76.31 95 ALA A C 1
ATOM 762 O O . ALA A 1 95 ? 0.265 10.601 -10.883 1.00 76.31 95 ALA A O 1
ATOM 763 N N . VAL A 1 96 ? 1.708 11.538 -12.337 1.00 69.50 96 VAL A N 1
ATOM 764 C CA . VAL A 1 96 ? 2.393 12.379 -11.343 1.00 69.50 96 VAL A CA 1
ATOM 765 C C . VAL A 1 96 ? 1.433 13.356 -10.658 1.00 69.50 96 VAL A C 1
ATOM 767 O O . VAL A 1 96 ? 1.544 13.562 -9.455 1.00 69.50 96 VAL A O 1
ATOM 770 N N . ASP A 1 97 ? 0.433 13.862 -11.386 1.00 70.75 97 ASP A N 1
ATOM 771 C CA . ASP A 1 97 ? -0.573 14.791 -10.858 1.00 70.75 97 ASP A CA 1
ATOM 772 C C . ASP A 1 97 ? -1.639 14.078 -10.002 1.00 70.75 97 ASP A C 1
ATOM 774 O O . ASP A 1 97 ? -2.389 14.714 -9.262 1.00 70.75 97 ASP A O 1
ATOM 778 N N . GLU A 1 98 ? -1.729 12.747 -10.103 1.00 72.56 98 GLU A N 1
ATOM 779 C CA . GLU A 1 98 ? -2.685 11.922 -9.357 1.00 72.56 98 GLU A CA 1
ATOM 780 C C . GLU A 1 98 ? -2.086 11.377 -8.046 1.00 72.56 98 GLU A C 1
ATOM 782 O O . GLU A 1 98 ? -2.830 11.048 -7.120 1.00 72.56 98 GLU A O 1
ATOM 787 N N . ILE A 1 99 ? -0.756 11.262 -7.939 1.00 71.00 99 ILE A N 1
ATOM 788 C CA . ILE A 1 99 ? -0.078 10.718 -6.753 1.00 71.00 99 ILE A CA 1
ATOM 789 C C . ILE A 1 99 ? -0.030 11.783 -5.651 1.00 71.00 99 ILE A C 1
ATOM 791 O O . ILE A 1 99 ? 0.713 12.754 -5.724 1.00 71.00 99 ILE A O 1
ATOM 795 N N . GLN A 1 100 ? -0.790 11.565 -4.576 1.00 62.12 100 GLN A N 1
ATOM 796 C CA . GLN A 1 100 ? -0.859 12.497 -3.440 1.00 62.12 100 GLN A CA 1
ATOM 797 C C . GLN A 1 100 ? 0.233 12.284 -2.378 1.00 62.12 100 GLN A C 1
ATOM 799 O O . GLN A 1 100 ? 0.382 13.110 -1.481 1.00 62.12 100 GLN A O 1
ATOM 804 N N . ALA A 1 101 ? 0.982 11.180 -2.441 1.00 66.00 101 ALA A N 1
ATOM 805 C CA . ALA A 1 101 ? 2.044 10.877 -1.484 1.00 66.00 101 ALA A CA 1
ATOM 806 C C . ALA A 1 101 ? 3.340 11.619 -1.874 1.00 66.00 101 ALA A C 1
ATOM 808 O O . ALA A 1 101 ? 3.910 11.277 -2.910 1.00 66.00 101 ALA A O 1
ATOM 809 N N . PRO A 1 102 ? 3.847 12.580 -1.070 1.00 62.91 102 PRO A N 1
ATOM 810 C CA . PRO A 1 102 ? 4.940 13.469 -1.483 1.00 62.91 102 PRO A CA 1
ATOM 811 C C . PRO A 1 102 ? 6.221 12.741 -1.901 1.00 62.91 102 PRO A C 1
ATOM 813 O O . PRO A 1 102 ? 6.796 13.061 -2.936 1.00 62.91 102 PRO A O 1
ATOM 816 N N . VAL A 1 103 ? 6.636 11.716 -1.146 1.00 65.12 103 VAL A N 1
ATOM 817 C CA . VAL A 1 103 ? 7.842 10.925 -1.456 1.00 65.12 103 VAL A CA 1
ATOM 818 C C . VAL A 1 103 ? 7.669 10.151 -2.763 1.00 65.12 103 VAL A C 1
ATOM 820 O O . VAL A 1 103 ? 8.543 10.186 -3.623 1.00 65.12 103 VAL A O 1
ATOM 823 N N . LEU A 1 104 ? 6.518 9.500 -2.953 1.00 65.38 104 LEU A N 1
ATOM 824 C CA . LEU A 1 104 ? 6.234 8.762 -4.185 1.00 65.38 104 LEU A CA 1
ATOM 825 C C . LEU A 1 104 ? 6.097 9.697 -5.386 1.00 65.38 104 LEU A C 1
ATOM 827 O O . LEU A 1 104 ? 6.560 9.346 -6.461 1.00 65.38 104 LEU A O 1
ATOM 831 N N . GLY A 1 105 ? 5.499 10.877 -5.212 1.00 66.56 105 GLY A N 1
ATOM 832 C CA . GLY A 1 105 ? 5.378 11.886 -6.261 1.00 66.56 105 GLY A CA 1
ATOM 833 C C . GLY A 1 105 ? 6.738 12.422 -6.705 1.00 66.56 105 GLY A C 1
ATOM 834 O O . GLY A 1 105 ? 6.993 12.490 -7.903 1.00 66.56 105 GLY A O 1
ATOM 835 N N . LEU A 1 106 ? 7.634 12.725 -5.759 1.00 66.75 106 LEU A N 1
ATOM 836 C CA . LEU A 1 106 ? 9.000 13.176 -6.046 1.00 66.75 106 LEU A CA 1
ATOM 837 C C . LEU A 1 106 ? 9.814 12.101 -6.769 1.00 66.75 106 LEU A C 1
ATOM 839 O O . LEU A 1 106 ? 10.366 12.368 -7.833 1.00 66.75 106 LEU A O 1
ATOM 843 N N . LEU A 1 107 ? 9.832 10.874 -6.236 1.00 67.44 107 LEU A N 1
ATOM 844 C CA . LEU A 1 107 ? 10.524 9.759 -6.879 1.00 67.44 107 LEU A CA 1
ATOM 845 C C . LEU A 1 107 ? 9.947 9.507 -8.270 1.00 67.44 107 LEU A C 1
ATOM 847 O O . LEU A 1 107 ? 10.678 9.474 -9.248 1.00 67.44 107 LEU A O 1
ATOM 851 N N . PHE A 1 108 ? 8.627 9.409 -8.398 1.00 73.44 108 PHE A N 1
ATOM 852 C CA . PHE A 1 108 ? 7.993 9.194 -9.692 1.00 73.44 108 PHE A CA 1
ATOM 853 C C . PHE A 1 108 ? 8.304 10.320 -10.689 1.00 73.44 108 PHE A C 1
ATOM 855 O O . PHE A 1 108 ? 8.560 10.034 -11.856 1.00 73.44 108 PHE A O 1
ATOM 862 N N . HIS A 1 109 ? 8.335 11.582 -10.254 1.00 73.69 109 HIS A N 1
ATOM 863 C CA . HIS A 1 109 ? 8.707 12.716 -11.101 1.00 73.69 109 HIS A CA 1
ATOM 864 C C . HIS A 1 109 ? 10.142 12.592 -11.629 1.00 73.69 109 HIS A C 1
ATOM 866 O O . HIS A 1 109 ? 10.351 12.652 -12.841 1.00 73.69 109 HIS A O 1
ATOM 872 N N . GLU A 1 110 ? 11.108 12.328 -10.745 1.00 71.31 110 GLU A N 1
ATOM 873 C CA . GLU A 1 110 ? 12.513 12.123 -11.125 1.00 71.31 110 GLU A CA 1
ATOM 874 C C . GLU A 1 110 ? 12.682 10.941 -12.092 1.00 71.31 110 GLU A C 1
ATOM 876 O O . GLU A 1 110 ? 13.434 11.005 -13.071 1.00 71.31 110 GLU A O 1
ATOM 881 N N . LEU A 1 111 ? 11.925 9.865 -11.868 1.00 69.69 111 LEU A N 1
ATOM 882 C CA . LEU A 1 111 ? 11.959 8.663 -12.699 1.00 69.69 111 LEU A CA 1
ATOM 883 C C . LEU A 1 111 ? 11.266 8.826 -14.047 1.00 69.69 111 LEU A C 1
ATOM 885 O O . LEU A 1 111 ? 11.618 8.128 -14.998 1.00 69.69 111 LEU A O 1
ATOM 889 N N . THR A 1 112 ? 10.300 9.738 -14.150 1.00 73.12 112 THR A N 1
ATOM 890 C CA . THR A 1 112 ? 9.518 9.951 -15.373 1.00 73.12 112 THR A CA 1
ATOM 891 C C . THR A 1 112 ? 10.024 11.086 -16.259 1.00 73.12 112 THR A C 1
ATOM 893 O O . THR A 1 112 ? 9.389 11.419 -17.266 1.00 73.12 112 THR A O 1
ATOM 896 N N . GLU A 1 113 ? 11.216 11.617 -15.971 1.00 80.31 113 GLU A N 1
ATOM 897 C CA . GLU A 1 113 ? 11.918 12.555 -16.847 1.00 80.31 113 GLU A CA 1
ATOM 898 C C . GLU A 1 113 ? 12.069 11.957 -18.260 1.00 80.31 113 GLU A C 1
ATOM 900 O O . GLU A 1 113 ? 12.648 10.885 -18.475 1.00 80.31 113 GLU A O 1
ATOM 905 N N . ARG A 1 114 ? 11.482 12.634 -19.255 1.00 73.19 114 ARG A N 1
ATOM 906 C CA . ARG A 1 114 ? 11.247 12.070 -20.595 1.00 73.19 114 ARG A CA 1
ATOM 907 C C . ARG A 1 114 ? 12.533 11.650 -21.305 1.00 73.19 114 ARG A C 1
ATOM 909 O O . ARG A 1 114 ? 12.524 10.645 -22.021 1.00 73.19 114 ARG A O 1
ATOM 916 N N . GLY A 1 115 ? 13.610 12.423 -21.166 1.00 75.88 115 GLY A N 1
ATOM 917 C CA . GLY A 1 115 ? 14.903 12.100 -21.759 1.00 75.88 115 GLY A CA 1
ATOM 918 C C . GLY A 1 115 ? 15.461 10.805 -21.180 1.00 75.88 115 GLY A C 1
ATOM 919 O O . GLY A 1 115 ? 15.931 9.947 -21.927 1.00 75.88 115 GLY A O 1
ATOM 920 N N . ARG A 1 116 ? 15.327 10.622 -19.867 1.00 77.69 116 ARG A N 1
ATOM 921 C CA . ARG A 1 116 ? 15.791 9.435 -19.152 1.00 77.69 116 ARG A CA 1
ATOM 922 C C . ARG A 1 116 ? 14.997 8.182 -19.473 1.00 77.69 116 ARG A C 1
ATOM 924 O O . ARG A 1 116 ? 15.597 7.181 -19.849 1.00 77.69 116 ARG A O 1
ATOM 931 N N . LEU A 1 117 ? 13.666 8.249 -19.435 1.00 81.25 117 LEU A N 1
ATOM 932 C CA . LEU A 1 117 ? 12.823 7.115 -19.828 1.00 81.25 117 LEU A CA 1
ATOM 933 C C . LEU A 1 117 ? 13.103 6.664 -21.263 1.00 81.25 117 LEU A C 1
ATOM 935 O O . LEU A 1 117 ? 13.012 5.478 -21.568 1.00 81.25 117 LEU A O 1
ATOM 939 N N . ARG A 1 118 ? 13.438 7.603 -22.157 1.00 82.06 118 ARG A N 1
ATOM 940 C CA . ARG A 1 118 ? 13.821 7.271 -23.530 1.00 82.06 118 ARG A CA 1
ATOM 941 C C . ARG A 1 118 ? 15.164 6.547 -23.589 1.00 82.06 118 ARG A C 1
ATOM 943 O O . ARG A 1 118 ? 15.254 5.570 -24.321 1.00 82.06 118 ARG A O 1
ATOM 950 N N . ARG A 1 119 ? 16.172 7.013 -22.841 1.00 81.88 119 ARG A N 1
ATOM 951 C CA . ARG A 1 119 ? 17.494 6.363 -22.764 1.00 81.88 119 ARG A CA 1
ATOM 952 C C . ARG A 1 119 ? 17.395 4.945 -22.205 1.00 81.88 119 ARG A C 1
ATOM 954 O O . ARG A 1 119 ? 17.946 4.032 -22.794 1.00 81.88 119 ARG A O 1
ATOM 961 N N . LEU A 1 120 ? 16.608 4.759 -21.147 1.00 83.50 120 LEU A N 1
ATOM 962 C CA . LEU A 1 120 ? 16.378 3.456 -20.512 1.00 83.50 120 LEU A CA 1
ATOM 963 C C . LEU A 1 120 ? 15.372 2.570 -21.273 1.00 83.50 120 LEU A C 1
ATOM 965 O O . LEU A 1 120 ? 14.993 1.506 -20.795 1.00 83.50 120 LEU A O 1
ATOM 969 N N . GLY A 1 121 ? 14.846 3.024 -22.418 1.00 86.75 121 GLY A N 1
ATOM 970 C CA . GLY A 1 121 ? 13.846 2.277 -23.185 1.00 86.75 121 GLY A CA 1
ATOM 971 C C . GLY A 1 121 ? 12.521 2.036 -22.447 1.00 86.75 121 GLY A C 1
ATOM 972 O O . GLY A 1 121 ? 11.739 1.185 -22.857 1.00 86.75 121 GLY A O 1
ATOM 973 N N . LEU A 1 122 ? 12.222 2.770 -21.376 1.00 89.62 122 LEU A N 1
ATOM 974 C CA . LEU A 1 122 ? 11.071 2.514 -20.504 1.00 89.62 122 LEU A CA 1
ATOM 975 C C . LEU A 1 122 ? 9.750 3.077 -21.041 1.00 89.62 122 LEU A C 1
ATOM 977 O O . LEU A 1 122 ? 8.683 2.618 -20.641 1.00 89.62 122 LEU A O 1
ATOM 981 N N . LEU A 1 123 ? 9.797 4.038 -21.973 1.00 89.12 123 LEU A N 1
ATOM 982 C CA . LEU A 1 123 ? 8.590 4.654 -22.548 1.00 89.12 123 LEU A CA 1
ATOM 983 C C . LEU A 1 123 ? 7.623 3.621 -23.139 1.00 89.12 123 LEU A C 1
ATOM 985 O O . LEU A 1 123 ? 6.420 3.708 -22.920 1.00 89.12 123 LEU A O 1
ATOM 989 N N . GLU A 1 124 ? 8.156 2.646 -23.872 1.00 91.56 124 GLU A N 1
ATOM 990 C CA . GLU A 1 124 ? 7.357 1.616 -24.533 1.00 91.56 124 GLU A CA 1
ATOM 991 C C . GLU A 1 124 ? 6.668 0.697 -23.517 1.00 91.56 124 GLU A C 1
ATOM 993 O O . GLU A 1 124 ? 5.474 0.427 -23.631 1.00 91.56 124 GLU A O 1
ATOM 998 N N . VAL A 1 125 ? 7.396 0.278 -22.482 1.00 92.94 125 VAL A N 1
ATOM 999 C CA . VAL A 1 125 ? 6.869 -0.596 -21.430 1.00 92.94 125 VAL A CA 1
ATOM 1000 C C . VAL A 1 125 ? 5.763 0.105 -20.629 1.00 92.94 125 VAL A C 1
ATOM 1002 O O . VAL A 1 125 ? 4.740 -0.494 -20.282 1.00 92.94 125 VAL A O 1
ATOM 1005 N N . LEU A 1 126 ? 5.924 1.403 -20.372 1.00 91.62 126 LEU A N 1
ATOM 1006 C CA . LEU A 1 126 ? 4.893 2.218 -19.733 1.00 91.62 126 LEU A CA 1
ATOM 1007 C C . LEU A 1 126 ? 3.664 2.413 -20.632 1.00 91.62 126 LEU A C 1
ATOM 1009 O O . LEU A 1 126 ? 2.535 2.375 -20.143 1.00 91.62 126 LEU A O 1
ATOM 1013 N N . ASP A 1 127 ? 3.851 2.544 -21.947 1.00 92.12 127 ASP A N 1
ATOM 1014 C CA . ASP A 1 127 ? 2.742 2.596 -22.905 1.00 92.12 127 ASP A CA 1
ATOM 1015 C C . ASP A 1 127 ? 1.991 1.245 -22.982 1.00 92.12 127 ASP A C 1
ATOM 1017 O O . ASP A 1 127 ? 0.760 1.224 -23.085 1.00 92.12 127 ASP A O 1
ATOM 1021 N N . TRP A 1 128 ? 2.683 0.103 -22.852 1.00 94.12 128 TRP A N 1
ATOM 1022 C CA . TRP A 1 128 ? 2.037 -1.213 -22.702 1.00 94.12 128 TRP A CA 1
ATOM 1023 C C . TRP A 1 128 ? 1.232 -1.315 -21.406 1.00 94.12 128 TRP A C 1
ATOM 1025 O O . TRP A 1 128 ? 0.111 -1.829 -21.407 1.00 94.12 128 TRP A O 1
ATOM 1035 N N . THR A 1 129 ? 1.787 -0.785 -20.318 1.00 93.12 129 THR A N 1
ATOM 1036 C CA . THR A 1 129 ? 1.154 -0.751 -18.996 1.00 93.12 129 THR A CA 1
ATOM 1037 C C . THR A 1 129 ? -0.132 0.073 -19.028 1.00 93.12 129 THR A C 1
ATOM 1039 O O . THR A 1 129 ? -1.184 -0.410 -18.614 1.00 93.12 129 THR A O 1
ATOM 1042 N N . GLU A 1 130 ? -0.089 1.272 -19.611 1.00 92.44 130 GLU A N 1
ATOM 1043 C CA . GLU A 1 130 ? -1.267 2.111 -19.858 1.00 92.44 130 GLU A CA 1
ATOM 1044 C C . GLU A 1 130 ? -2.328 1.367 -20.679 1.00 92.44 130 GLU A C 1
ATOM 1046 O O . GLU A 1 130 ? -3.493 1.305 -20.283 1.00 92.44 130 GLU A O 1
ATOM 1051 N N . ALA A 1 131 ? -1.926 0.721 -21.777 1.00 91.94 131 ALA A N 1
ATOM 1052 C CA . ALA A 1 131 ? -2.842 -0.038 -22.623 1.00 91.94 131 ALA A CA 1
ATOM 1053 C C . ALA A 1 131 ? -3.475 -1.248 -21.911 1.00 91.94 131 ALA A C 1
ATOM 1055 O O . ALA A 1 131 ? -4.612 -1.614 -22.228 1.00 91.94 131 ALA A O 1
ATOM 1056 N N . ALA A 1 132 ? -2.759 -1.888 -20.983 1.00 91.94 132 ALA A N 1
ATOM 1057 C CA . ALA A 1 132 ? -3.288 -2.966 -20.154 1.00 91.94 132 ALA A CA 1
ATOM 1058 C C . ALA A 1 132 ? -4.289 -2.441 -19.120 1.00 91.94 132 ALA A C 1
ATOM 1060 O O . ALA A 1 132 ? -5.382 -2.994 -19.009 1.00 91.94 132 ALA A O 1
ATOM 1061 N N . LEU A 1 133 ? -3.962 -1.348 -18.430 1.00 90.75 133 LEU A N 1
ATOM 1062 C CA . LEU A 1 133 ? -4.837 -0.699 -17.449 1.00 90.75 133 LEU A CA 1
ATOM 1063 C C . LEU A 1 133 ? -6.134 -0.165 -18.076 1.00 90.75 133 LEU A C 1
ATOM 1065 O O . LEU A 1 133 ? -7.198 -0.211 -17.460 1.00 90.75 133 LEU A O 1
ATOM 1069 N N . ASP A 1 134 ? -6.080 0.281 -19.329 1.00 90.31 134 ASP A N 1
ATOM 1070 C CA . ASP A 1 134 ? -7.253 0.708 -20.097 1.00 90.31 134 ASP A CA 1
ATOM 1071 C C . ASP A 1 134 ? -8.215 -0.442 -20.454 1.00 90.31 134 ASP A C 1
ATOM 1073 O O . ASP A 1 134 ? -9.382 -0.195 -20.757 1.00 90.31 134 ASP A O 1
ATOM 1077 N N . ARG A 1 135 ? -7.748 -1.696 -20.433 1.00 90.75 135 ARG A N 1
ATOM 1078 C CA . ARG A 1 135 ? -8.573 -2.895 -20.679 1.00 90.75 135 ARG A CA 1
ATOM 1079 C C . ARG A 1 135 ? -9.237 -3.435 -19.416 1.00 90.75 135 ARG A C 1
ATOM 1081 O O . ARG A 1 135 ? -9.963 -4.425 -19.494 1.00 90.75 135 ARG A O 1
ATOM 1088 N N . VAL A 1 136 ? -8.924 -2.871 -18.257 1.00 89.56 136 VAL A N 1
ATOM 1089 C CA . VAL A 1 136 ? -9.419 -3.380 -16.984 1.00 89.56 136 VAL A CA 1
ATOM 1090 C C . VAL A 1 136 ? -10.885 -3.005 -16.811 1.00 89.56 136 VAL A C 1
ATOM 1092 O O . VAL A 1 136 ? -11.266 -1.847 -16.997 1.00 89.56 136 VAL A O 1
ATOM 1095 N N . ASP A 1 137 ? -11.702 -3.977 -16.411 1.00 87.88 137 ASP A N 1
ATOM 1096 C CA . ASP A 1 137 ? -13.048 -3.711 -15.914 1.00 87.88 137 ASP A CA 1
ATOM 1097 C C . ASP A 1 137 ? -12.937 -2.992 -14.565 1.00 87.88 137 ASP A C 1
ATOM 1099 O O . ASP A 1 137 ? -12.733 -3.602 -13.512 1.00 87.88 137 ASP A O 1
ATOM 1103 N N . ARG A 1 138 ? -13.012 -1.659 -14.623 1.00 85.56 138 ARG A N 1
ATOM 1104 C CA . ARG A 1 138 ? -12.852 -0.789 -13.457 1.00 85.56 138 ARG A CA 1
ATOM 1105 C C . ARG A 1 138 ? -13.894 -1.107 -12.395 1.00 85.56 138 ARG A C 1
ATOM 1107 O O . ARG A 1 138 ? -13.547 -1.099 -11.226 1.00 85.56 138 ARG A O 1
ATOM 1114 N N . GLU A 1 139 ? -15.135 -1.397 -12.776 1.00 82.38 139 GLU A N 1
ATOM 1115 C CA . GLU A 1 139 ? -16.215 -1.655 -11.823 1.00 82.38 139 GLU A CA 1
ATOM 1116 C C . GLU A 1 139 ? -16.025 -3.010 -11.137 1.00 82.38 139 GLU A C 1
ATOM 1118 O O . GLU A 1 139 ? -16.049 -3.084 -9.908 1.00 82.38 139 GLU A O 1
ATOM 1123 N N . ALA A 1 140 ? -15.742 -4.069 -11.902 1.00 82.38 140 ALA A N 1
ATOM 1124 C CA . ALA A 1 140 ? -15.482 -5.395 -11.342 1.00 82.38 140 ALA A CA 1
ATOM 1125 C C . ALA A 1 140 ? -14.229 -5.422 -10.454 1.00 82.38 140 ALA A C 1
ATOM 1127 O O . ALA A 1 140 ? -14.186 -6.152 -9.458 1.00 82.38 140 ALA A O 1
ATOM 1128 N N . LEU A 1 141 ? -13.209 -4.628 -10.792 1.00 79.62 141 LEU A N 1
ATOM 1129 C CA . LEU A 1 141 ? -12.018 -4.480 -9.965 1.00 79.62 141 LEU A CA 1
ATOM 1130 C C . LEU A 1 141 ? -12.309 -3.622 -8.721 1.00 79.62 141 LEU A C 1
ATOM 1132 O O . LEU A 1 141 ? -11.995 -4.037 -7.609 1.00 79.62 141 LEU A O 1
ATOM 1136 N N . LEU A 1 142 ? -12.986 -2.476 -8.873 1.00 76.44 142 LEU A N 1
ATOM 1137 C CA . LEU A 1 142 ? -13.333 -1.574 -7.768 1.00 76.44 142 LEU A CA 1
ATOM 1138 C C . LEU A 1 142 ? -14.311 -2.199 -6.768 1.00 76.44 142 LEU A C 1
ATOM 1140 O O . LEU A 1 142 ? -14.217 -1.930 -5.574 1.00 76.44 142 LEU A O 1
ATOM 1144 N N . LYS A 1 143 ? -15.205 -3.080 -7.214 1.00 77.12 143 LYS A N 1
ATOM 1145 C CA . LYS A 1 143 ? -16.082 -3.854 -6.327 1.00 77.12 143 LYS A CA 1
ATOM 1146 C C . LYS A 1 143 ? -15.296 -4.815 -5.433 1.00 77.12 143 LYS A C 1
ATOM 1148 O O . LYS A 1 143 ? -15.690 -5.067 -4.302 1.00 77.12 143 LYS A O 1
ATOM 1153 N N . ARG A 1 144 ? -14.154 -5.317 -5.907 1.00 69.62 144 ARG A N 1
ATOM 1154 C CA . ARG A 1 144 ? -13.196 -6.064 -5.073 1.00 69.62 144 ARG A CA 1
ATOM 1155 C C . ARG A 1 144 ? -12.335 -5.133 -4.212 1.00 69.62 144 ARG A C 1
ATOM 1157 O O . ARG A 1 144 ? -11.685 -5.578 -3.277 1.00 69.62 144 ARG A O 1
ATOM 1164 N N . PHE A 1 145 ? -12.344 -3.834 -4.510 1.00 66.81 145 PHE A N 1
ATOM 1165 C CA . PHE A 1 145 ? -11.598 -2.789 -3.810 1.00 66.81 145 PHE A CA 1
ATOM 1166 C C . PHE A 1 145 ? -12.396 -2.055 -2.723 1.00 66.81 145 PHE A C 1
ATOM 1168 O O . PHE A 1 145 ? -11.777 -1.371 -1.901 1.00 66.81 145 PHE A O 1
ATOM 1175 N N . SER A 1 146 ? -13.730 -2.167 -2.703 1.00 53.38 146 SER A N 1
ATOM 1176 C CA . SER A 1 146 ? -14.619 -1.464 -1.762 1.00 53.38 146 SER A CA 1
ATOM 1177 C C . SER A 1 146 ? -14.479 -1.918 -0.303 1.00 53.38 146 SER A C 1
ATOM 1179 O O . SER A 1 146 ? -15.038 -1.283 0.582 1.00 53.38 146 SER A O 1
ATOM 1181 N N . GLU A 1 147 ? -13.677 -2.949 -0.031 1.00 53.88 147 GLU A N 1
ATOM 1182 C CA . GLU A 1 147 ? -13.328 -3.390 1.330 1.00 53.88 147 GLU A CA 1
ATOM 1183 C C . GLU A 1 147 ? -12.100 -2.647 1.920 1.00 53.88 147 GLU A C 1
ATOM 1185 O O . GLU A 1 147 ? -11.702 -2.894 3.057 1.00 53.88 147 GLU A O 1
ATOM 1190 N N . GLY A 1 148 ? -11.531 -1.667 1.197 1.00 50.38 148 GLY A N 1
ATOM 1191 C CA . GLY A 1 148 ? -10.364 -0.875 1.633 1.00 50.38 148 GLY A CA 1
ATOM 1192 C C . GLY A 1 148 ? -9.008 -1.445 1.189 1.00 50.38 148 GLY A C 1
ATOM 1193 O O . GLY A 1 148 ? -7.963 -0.920 1.551 1.00 50.38 148 GLY A O 1
ATOM 1194 N N . GLU A 1 149 ? -9.020 -2.483 0.353 1.00 56.97 149 GLU A N 1
ATOM 1195 C CA . GLU A 1 149 ? -7.920 -3.455 0.208 1.00 56.97 149 GLU A CA 1
ATOM 1196 C C . GLU A 1 149 ? -7.317 -3.497 -1.210 1.00 56.97 149 GLU A C 1
ATOM 1198 O O . GLU A 1 149 ? -6.611 -4.427 -1.591 1.00 56.97 149 GLU A O 1
ATOM 1203 N N . ALA A 1 150 ? -7.592 -2.472 -2.022 1.00 52.44 150 ALA A N 1
ATOM 1204 C CA . ALA A 1 150 ? -7.316 -2.486 -3.460 1.00 52.44 150 ALA A CA 1
ATOM 1205 C C . ALA A 1 150 ? -5.868 -2.767 -3.844 1.00 52.44 150 ALA A C 1
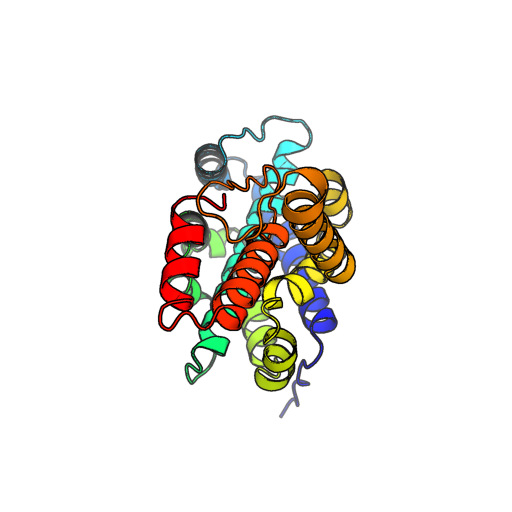ATOM 1207 O O . ALA A 1 150 ? -5.582 -3.507 -4.786 1.00 52.44 150 ALA A O 1
ATOM 1208 N N . VAL A 1 151 ? -4.963 -2.143 -3.097 1.00 56.81 151 VAL A N 1
ATOM 1209 C CA . VAL A 1 151 ? -3.535 -2.250 -3.345 1.00 56.81 151 VAL A CA 1
ATOM 1210 C C . VAL A 1 151 ? -3.075 -3.673 -3.047 1.00 56.81 151 VAL A C 1
ATOM 1212 O O . VAL A 1 151 ? -2.321 -4.221 -3.831 1.00 56.81 151 VAL A O 1
ATOM 1215 N N . GLN A 1 152 ? -3.600 -4.329 -2.010 1.00 61.75 152 GLN A N 1
ATOM 1216 C CA . GLN A 1 152 ? -3.125 -5.644 -1.567 1.00 61.75 152 GLN A CA 1
ATOM 1217 C C . GLN A 1 152 ? -3.402 -6.747 -2.604 1.00 61.75 152 GLN A C 1
ATOM 1219 O O . GLN A 1 152 ? -2.497 -7.491 -2.975 1.00 61.75 152 GLN A O 1
ATOM 1224 N N . TYR A 1 153 ? -4.622 -6.797 -3.157 1.00 67.06 153 TYR A N 1
ATOM 1225 C CA . TYR A 1 153 ? -5.037 -7.855 -4.093 1.00 67.06 153 TYR A CA 1
ATOM 1226 C C . TYR A 1 153 ? -4.349 -7.818 -5.463 1.00 67.06 153 TYR A C 1
ATOM 1228 O O . TYR A 1 153 ? -4.366 -8.826 -6.172 1.00 67.06 153 TYR A O 1
ATOM 1236 N N . VAL A 1 154 ? -3.773 -6.679 -5.858 1.00 72.38 154 VAL A N 1
ATOM 1237 C CA . VAL A 1 154 ? -2.977 -6.564 -7.093 1.00 72.38 154 VAL A CA 1
ATOM 1238 C C . VAL A 1 154 ? -1.484 -6.537 -6.782 1.00 72.38 154 VAL A C 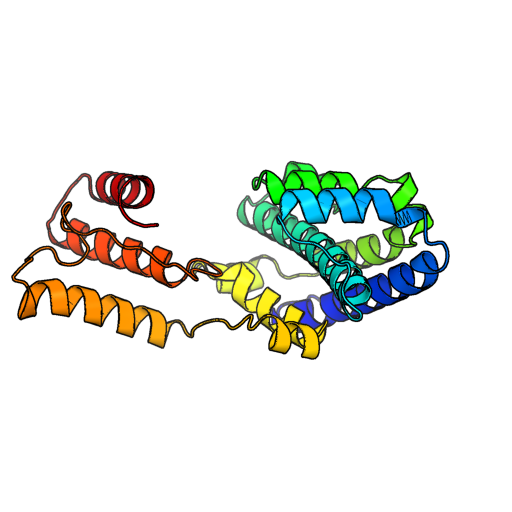1
ATOM 1240 O O . VAL A 1 154 ? -0.713 -7.149 -7.514 1.00 72.38 154 VAL A O 1
ATOM 1243 N N . TYR A 1 155 ? -1.068 -5.890 -5.693 1.00 73.81 155 TYR A N 1
ATOM 1244 C CA . TYR A 1 155 ? 0.343 -5.719 -5.361 1.00 73.81 155 TYR A CA 1
ATOM 1245 C C . TYR A 1 155 ? 0.989 -6.998 -4.835 1.00 73.81 155 TYR A C 1
ATOM 1247 O O . TYR A 1 155 ? 2.110 -7.295 -5.236 1.00 73.81 155 TYR A O 1
ATOM 1255 N N . GLU A 1 156 ? 0.298 -7.807 -4.021 1.00 76.50 156 GLU A N 1
ATOM 1256 C CA . GLU A 1 156 ? 0.869 -9.086 -3.578 1.00 76.50 156 GLU A CA 1
ATOM 1257 C C . GLU A 1 156 ? 1.137 -10.027 -4.757 1.00 76.50 156 GLU A C 1
ATOM 1259 O O . GLU A 1 156 ? 2.283 -10.460 -4.918 1.00 76.50 156 GLU A O 1
ATOM 1264 N N . PRO A 1 157 ? 0.153 -10.305 -5.641 1.00 81.31 157 PRO A N 1
ATOM 1265 C CA . PRO A 1 157 ? 0.411 -11.173 -6.782 1.00 81.31 157 PRO A CA 1
AT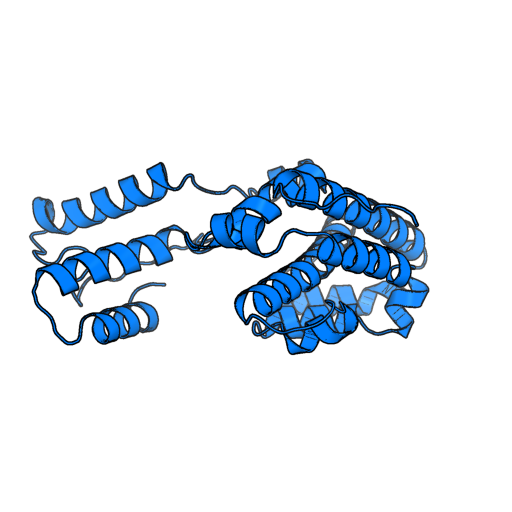OM 1266 C C . PRO A 1 157 ? 1.373 -10.532 -7.790 1.00 81.31 157 PRO A C 1
ATOM 1268 O O . PRO A 1 157 ? 2.021 -11.252 -8.545 1.00 81.31 157 PRO A O 1
ATOM 1271 N N . PHE A 1 158 ? 1.479 -9.196 -7.815 1.00 84.62 158 PHE A N 1
ATOM 1272 C CA . PHE A 1 158 ? 2.452 -8.487 -8.643 1.00 84.62 158 PHE A CA 1
ATOM 1273 C C . PHE A 1 158 ? 3.866 -8.723 -8.126 1.00 84.62 158 PHE A C 1
ATOM 1275 O O . PHE A 1 158 ? 4.700 -9.151 -8.910 1.00 84.62 158 PHE A O 1
ATOM 1282 N N . LEU A 1 159 ? 4.128 -8.513 -6.831 1.00 79.94 159 LEU A N 1
ATOM 1283 C CA . LEU A 1 159 ? 5.442 -8.758 -6.233 1.00 79.94 159 LEU A CA 1
ATOM 1284 C C . LEU A 1 159 ? 5.852 -10.224 -6.368 1.00 79.94 159 LEU A C 1
ATOM 1286 O O . LEU A 1 159 ? 6.995 -10.510 -6.712 1.00 79.94 159 LEU A O 1
ATOM 1290 N N . GLU A 1 160 ? 4.912 -11.149 -6.151 1.00 83.94 160 GLU A N 1
ATOM 1291 C CA . GLU A 1 160 ? 5.145 -12.582 -6.351 1.00 83.94 160 GLU A CA 1
ATOM 1292 C C . GLU A 1 160 ? 5.554 -12.913 -7.784 1.00 83.94 160 GLU A C 1
ATOM 1294 O O . GLU A 1 160 ? 6.458 -13.714 -8.004 1.00 83.94 160 GLU A O 1
ATOM 1299 N N . ALA A 1 161 ? 4.876 -12.309 -8.759 1.00 85.94 161 ALA A N 1
ATOM 1300 C CA . ALA A 1 161 ? 5.174 -12.542 -10.157 1.00 85.94 161 ALA A CA 1
ATOM 1301 C C . ALA A 1 161 ? 6.445 -11.802 -10.600 1.00 85.94 161 ALA A C 1
ATOM 1303 O O . ALA A 1 161 ? 7.174 -12.326 -11.434 1.00 85.94 161 ALA A O 1
ATOM 1304 N N . PHE A 1 162 ? 6.700 -10.594 -10.099 1.00 84.75 162 PHE A N 1
ATOM 1305 C CA . PHE A 1 162 ? 7.782 -9.721 -10.551 1.00 84.75 162 PHE A CA 1
ATOM 1306 C C . PHE A 1 162 ? 9.146 -10.186 -10.041 1.00 84.75 162 PHE A C 1
ATOM 1308 O O . PHE A 1 162 ? 10.022 -10.452 -10.860 1.00 84.75 162 PHE A O 1
ATOM 1315 N N . ASP A 1 163 ? 9.303 -10.312 -8.720 1.00 80.69 163 ASP A N 1
ATOM 1316 C CA . ASP A 1 163 ? 10.578 -10.654 -8.082 1.00 80.69 163 ASP A CA 1
ATOM 1317 C C . ASP A 1 163 ? 10.329 -11.453 -6.783 1.00 80.69 163 ASP A C 1
ATOM 1319 O O . ASP A 1 163 ? 10.312 -10.894 -5.679 1.00 80.69 163 ASP A O 1
ATOM 1323 N N . PRO A 1 164 ? 10.068 -12.773 -6.888 1.00 80.25 164 PRO A N 1
ATOM 1324 C CA . PRO A 1 164 ? 9.710 -13.607 -5.740 1.00 80.25 164 PRO A CA 1
ATOM 1325 C C . PRO A 1 164 ? 10.850 -13.758 -4.727 1.00 80.25 164 PRO A C 1
ATOM 1327 O O . PRO A 1 164 ? 10.586 -13.976 -3.542 1.00 80.25 164 PRO A O 1
ATOM 1330 N N . ASP A 1 165 ? 12.103 -13.648 -5.171 1.00 77.00 165 ASP A N 1
ATOM 1331 C CA . ASP A 1 165 ? 13.268 -13.730 -4.294 1.00 77.00 165 ASP A CA 1
ATOM 1332 C C . ASP A 1 165 ? 13.435 -12.434 -3.509 1.00 77.00 165 ASP A C 1
ATOM 1334 O O . ASP A 1 165 ? 13.554 -12.483 -2.283 1.00 77.00 165 ASP A O 1
ATOM 1338 N N . LEU A 1 166 ? 13.319 -11.279 -4.172 1.00 70.19 166 LEU A N 1
ATOM 1339 C CA . LEU A 1 166 ? 13.322 -9.994 -3.480 1.00 70.19 166 LEU A CA 1
ATOM 1340 C C . LEU A 1 166 ? 12.130 -9.859 -2.526 1.00 70.19 166 LEU A C 1
ATOM 1342 O O . LEU A 1 166 ? 12.298 -9.372 -1.411 1.00 70.19 166 LEU A O 1
ATOM 1346 N N . ARG A 1 167 ? 10.941 -10.355 -2.900 1.00 73.62 167 ARG A N 1
ATOM 1347 C CA . ARG A 1 167 ? 9.776 -10.420 -1.997 1.00 73.62 167 ARG A CA 1
ATOM 1348 C C . ARG A 1 167 ? 10.112 -11.172 -0.705 1.00 73.62 167 ARG A C 1
ATOM 1350 O O . ARG A 1 167 ? 9.753 -10.707 0.377 1.00 73.62 167 ARG A O 1
ATOM 1357 N N . LYS A 1 168 ? 10.783 -12.326 -0.807 1.00 76.56 168 LYS A N 1
ATOM 1358 C CA . LYS A 1 168 ? 11.208 -13.118 0.360 1.00 76.56 168 LYS A CA 1
ATOM 1359 C C . LYS A 1 168 ? 12.265 -12.387 1.181 1.00 76.56 168 LYS A C 1
ATOM 1361 O O . LYS A 1 168 ? 12.147 -12.367 2.401 1.00 76.56 168 LYS A O 1
ATOM 1366 N N . GLN A 1 169 ? 13.259 -11.787 0.526 1.00 67.31 169 GLN A N 1
ATOM 1367 C CA . GLN A 1 169 ? 14.331 -11.035 1.185 1.00 67.31 169 GLN A CA 1
ATOM 1368 C C . GLN A 1 169 ? 13.796 -9.818 1.948 1.00 67.31 169 GLN A C 1
ATOM 1370 O O . GLN A 1 169 ? 14.191 -9.587 3.086 1.00 67.31 169 GLN A O 1
ATOM 1375 N N . LEU A 1 170 ? 12.859 -9.079 1.351 1.00 65.38 170 LEU A N 1
ATOM 1376 C CA . LEU A 1 170 ? 12.224 -7.914 1.966 1.00 65.38 170 LEU A CA 1
ATOM 1377 C C . LEU A 1 170 ? 11.153 -8.271 3.002 1.00 65.38 170 LEU A C 1
ATOM 1379 O O . LEU A 1 170 ? 10.645 -7.384 3.682 1.00 65.38 170 LEU A O 1
ATOM 1383 N N . GLY A 1 171 ? 10.768 -9.546 3.107 1.00 66.06 171 GLY A N 1
ATOM 1384 C CA . GLY A 1 171 ? 9.727 -9.982 4.033 1.00 66.06 171 GLY A CA 1
ATOM 1385 C C . GLY A 1 171 ? 8.374 -9.304 3.791 1.00 66.06 171 GLY A C 1
ATOM 1386 O O . GLY A 1 171 ? 7.607 -9.129 4.736 1.00 66.06 171 GLY A O 1
ATOM 1387 N N . VAL A 1 172 ? 8.065 -8.908 2.548 1.00 67.75 172 VAL A N 1
ATOM 1388 C CA . VAL A 1 172 ? 6.793 -8.243 2.226 1.00 67.75 172 VAL A CA 1
ATOM 1389 C C . VAL A 1 172 ? 5.688 -9.293 2.166 1.00 67.75 172 VAL A C 1
ATOM 1391 O O . VAL A 1 172 ? 5.479 -9.966 1.151 1.00 67.75 172 VAL A O 1
ATOM 1394 N N . TRP A 1 173 ? 4.984 -9.432 3.287 1.00 71.38 173 TRP A N 1
ATOM 1395 C CA . TRP A 1 173 ? 3.859 -10.342 3.460 1.00 71.38 173 TRP A CA 1
ATOM 1396 C C . TRP A 1 173 ? 2.628 -9.573 3.911 1.00 71.38 173 TRP A C 1
ATOM 1398 O O . TRP A 1 173 ? 2.694 -8.720 4.795 1.00 71.38 173 TRP A O 1
ATOM 1408 N N . TYR A 1 174 ? 1.487 -9.905 3.319 1.00 73.19 174 TYR A N 1
ATOM 1409 C CA . TYR A 1 174 ? 0.209 -9.392 3.776 1.00 73.19 174 TYR A CA 1
ATOM 1410 C C . TYR A 1 174 ? -0.327 -10.270 4.898 1.00 73.19 174 TYR A C 1
ATOM 1412 O O . TYR A 1 174 ? -0.527 -11.471 4.723 1.00 73.19 174 TYR A O 1
ATOM 1420 N N . THR A 1 175 ? -0.580 -9.664 6.055 1.00 82.62 175 THR A N 1
ATOM 1421 C CA . THR A 1 175 ? -1.254 -10.349 7.159 1.00 82.62 175 THR A CA 1
ATOM 1422 C C . THR A 1 175 ? -2.716 -10.590 6.774 1.00 82.62 175 THR A C 1
ATOM 1424 O O . THR A 1 175 ? -3.424 -9.614 6.506 1.00 82.62 175 THR A O 1
ATOM 1427 N N . PRO A 1 176 ? -3.206 -11.848 6.760 1.00 83.88 176 PRO A N 1
ATOM 1428 C CA . PRO A 1 176 ? -4.597 -12.129 6.428 1.00 83.88 176 PRO A CA 1
ATOM 1429 C C . PRO A 1 176 ? -5.550 -11.367 7.344 1.00 83.88 176 PRO A C 1
ATOM 1431 O O . PRO A 1 176 ? -5.337 -11.271 8.556 1.00 83.88 176 PRO A O 1
ATOM 1434 N N . ARG A 1 177 ? -6.633 -10.839 6.781 1.00 81.31 177 ARG A N 1
ATOM 1435 C CA . ARG A 1 177 ? -7.553 -9.949 7.495 1.00 81.31 177 ARG A CA 1
ATOM 1436 C C . ARG A 1 177 ? -8.192 -10.603 8.712 1.00 81.31 177 ARG A C 1
ATOM 1438 O O . ARG A 1 177 ? -8.429 -9.950 9.720 1.00 81.31 177 ARG A O 1
ATOM 1445 N N . GLU A 1 178 ? -8.483 -11.893 8.630 1.00 89.25 178 GLU A N 1
ATOM 1446 C CA . GLU A 1 178 ? -9.013 -12.690 9.734 1.00 89.25 178 GLU A CA 1
ATOM 1447 C C . GLU A 1 178 ? -8.062 -12.658 10.933 1.00 89.25 178 GLU A C 1
ATOM 1449 O O . GLU A 1 178 ? -8.518 -12.519 12.066 1.00 89.25 178 GLU A O 1
ATOM 1454 N N . ILE A 1 179 ? -6.752 -12.703 10.674 1.00 93.69 179 ILE A N 1
ATOM 1455 C CA . ILE A 1 179 ? -5.711 -12.617 11.697 1.00 93.69 179 ILE A CA 1
ATOM 1456 C C . ILE A 1 179 ? -5.642 -11.202 12.270 1.00 93.69 179 ILE A C 1
ATOM 1458 O O . ILE A 1 179 ? -5.680 -11.050 13.489 1.00 93.69 179 ILE A O 1
ATOM 1462 N N . VAL A 1 180 ? -5.630 -10.170 11.417 1.00 92.44 180 VAL A N 1
ATOM 1463 C CA . VAL A 1 180 ? -5.622 -8.762 11.860 1.00 92.44 180 VAL A CA 1
ATOM 1464 C C . VAL A 1 180 ? -6.829 -8.469 12.757 1.00 92.44 180 VAL A C 1
ATOM 1466 O O . VAL A 1 180 ? -6.663 -8.013 13.887 1.00 92.44 180 VAL A O 1
ATOM 1469 N N . ARG A 1 181 ? -8.041 -8.815 12.300 1.00 94.88 181 ARG A N 1
ATOM 1470 C CA . ARG A 1 181 ? -9.290 -8.650 13.061 1.00 94.88 181 ARG A CA 1
ATOM 1471 C C . ARG A 1 181 ? -9.253 -9.381 14.390 1.00 94.88 181 ARG A C 1
ATOM 1473 O O . ARG A 1 181 ? -9.623 -8.811 15.413 1.00 94.88 181 ARG A O 1
ATOM 1480 N N . TYR A 1 182 ? -8.811 -10.637 14.384 1.00 97.81 182 TYR A N 1
ATOM 1481 C CA . TYR A 1 182 ? -8.703 -11.434 15.599 1.00 97.81 182 TYR A CA 1
ATOM 1482 C C . TYR A 1 182 ? -7.747 -10.791 16.611 1.00 97.81 182 TYR A C 1
ATOM 1484 O O . TYR A 1 182 ? -8.101 -10.632 17.779 1.00 97.81 182 TYR A O 1
ATOM 1492 N N . MET A 1 183 ? -6.558 -10.386 16.163 1.00 98.00 183 MET A N 1
ATOM 1493 C CA . MET A 1 183 ? -5.537 -9.786 17.019 1.00 98.00 183 MET A CA 1
ATOM 1494 C C . MET A 1 183 ? -6.001 -8.448 17.602 1.00 98.00 183 MET A C 1
ATOM 1496 O O . MET A 1 183 ? -5.951 -8.279 18.820 1.00 98.00 183 MET A O 1
ATOM 1500 N N . VAL A 1 184 ? -6.530 -7.538 16.775 1.00 98.19 184 VAL A N 1
ATOM 1501 C CA . VAL A 1 184 ? -7.080 -6.251 17.241 1.00 98.19 184 VAL A CA 1
ATOM 1502 C C . VAL A 1 184 ? -8.225 -6.480 18.225 1.00 98.19 184 VAL A C 1
ATOM 1504 O O . VAL A 1 184 ? -8.252 -5.879 19.299 1.00 98.19 184 VAL A O 1
ATOM 1507 N N . ALA A 1 185 ? -9.136 -7.412 17.924 1.00 97.88 185 ALA A N 1
ATOM 1508 C CA . ALA A 1 185 ? -10.238 -7.736 18.820 1.00 97.88 185 ALA A CA 1
ATOM 1509 C C . ALA A 1 185 ? -9.770 -8.311 20.161 1.00 97.88 185 ALA A C 1
ATOM 1511 O O . ALA A 1 185 ? -10.388 -8.046 21.194 1.00 97.88 185 ALA A O 1
ATOM 1512 N N . ARG A 1 186 ? -8.693 -9.102 20.159 1.00 98.12 186 ARG A N 1
ATOM 1513 C CA . ARG A 1 186 ? -8.134 -9.664 21.386 1.00 98.12 186 ARG A CA 1
ATOM 1514 C C . ARG A 1 186 ? -7.445 -8.602 22.234 1.00 98.12 186 ARG A C 1
ATOM 1516 O O . ARG A 1 186 ? -7.626 -8.635 23.447 1.00 98.12 186 ARG A O 1
ATOM 1523 N N . VAL A 1 187 ? -6.721 -7.660 21.627 1.00 98.06 187 VAL A N 1
ATOM 1524 C CA . VAL A 1 187 ? -6.132 -6.515 22.346 1.00 98.06 187 VAL A CA 1
ATOM 1525 C C . VAL A 1 187 ? -7.227 -5.658 22.979 1.00 98.06 187 VAL A C 1
ATOM 1527 O O . VAL A 1 187 ? -7.179 -5.392 24.175 1.00 98.06 187 VAL A O 1
ATOM 1530 N N . ASP A 1 188 ? -8.258 -5.303 22.210 1.00 98.38 188 ASP A N 1
ATOM 1531 C CA . ASP A 1 188 ? -9.418 -4.544 22.693 1.00 98.38 188 ASP A CA 1
ATOM 1532 C C . ASP A 1 188 ? -10.095 -5.218 23.894 1.00 98.38 188 ASP A C 1
ATOM 1534 O O . ASP A 1 188 ? -10.411 -4.579 24.896 1.00 98.38 188 ASP A O 1
ATOM 1538 N N . ARG A 1 189 ? -10.255 -6.543 23.828 1.00 98.00 189 ARG A N 1
ATOM 1539 C CA . ARG A 1 189 ? -10.812 -7.324 24.929 1.00 98.00 189 ARG A CA 1
ATOM 1540 C C . ARG A 1 189 ? -9.872 -7.406 26.136 1.00 98.00 189 ARG A C 1
ATOM 1542 O O . ARG A 1 189 ? -10.359 -7.355 27.254 1.00 98.00 189 ARG A O 1
ATOM 1549 N N . ALA A 1 190 ? -8.558 -7.516 25.941 1.00 98.25 190 ALA A N 1
ATOM 1550 C CA . ALA A 1 190 ? -7.590 -7.517 27.043 1.00 98.25 190 ALA A CA 1
ATOM 1551 C C . ALA A 1 190 ? -7.584 -6.183 27.805 1.00 98.25 190 ALA A C 1
ATOM 1553 O O . ALA A 1 190 ? -7.538 -6.170 29.031 1.00 98.25 190 ALA A O 1
ATOM 1554 N N . LEU A 1 191 ? -7.709 -5.058 27.093 1.00 98.25 191 LEU A N 1
ATOM 1555 C CA . LEU A 1 191 ? -7.840 -3.736 27.713 1.00 98.25 191 LEU A CA 1
ATOM 1556 C C . LEU A 1 191 ? -9.068 -3.661 28.634 1.00 98.25 191 LEU A C 1
ATOM 1558 O O . LEU A 1 191 ? -8.971 -3.131 29.739 1.00 98.25 191 LEU A O 1
ATOM 1562 N N . ARG A 1 192 ? -10.202 -4.223 28.203 1.00 97.69 192 ARG A N 1
ATOM 1563 C CA . ARG A 1 192 ? -11.443 -4.253 28.992 1.00 97.69 192 ARG A CA 1
ATOM 1564 C C . ARG A 1 192 ? -11.370 -5.234 30.159 1.00 97.69 192 ARG A C 1
ATOM 1566 O O . ARG A 1 192 ? -11.550 -4.833 31.303 1.00 97.69 192 ARG A O 1
ATOM 1573 N N . ASP A 1 193 ? -11.096 -6.500 29.859 1.00 97.94 193 ASP A N 1
ATOM 1574 C CA . ASP A 1 193 ? -11.211 -7.604 30.816 1.00 97.94 193 ASP A CA 1
ATOM 1575 C C . ASP A 1 193 ? -10.060 -7.597 31.835 1.00 97.94 193 ASP A C 1
ATOM 1577 O O . ASP A 1 193 ? -10.286 -7.801 33.026 1.00 97.94 193 ASP A O 1
ATOM 1581 N N . ASP A 1 194 ? -8.829 -7.357 31.370 1.00 97.56 194 ASP A N 1
ATOM 1582 C CA . ASP A 1 194 ? -7.617 -7.563 32.170 1.00 97.56 194 ASP A CA 1
ATOM 1583 C C . ASP A 1 194 ? -7.111 -6.248 32.793 1.00 97.56 194 ASP A C 1
ATOM 1585 O O . ASP A 1 194 ? -6.520 -6.256 33.874 1.00 97.56 194 ASP A O 1
ATOM 1589 N N . LEU A 1 195 ? -7.342 -5.109 32.124 1.00 96.38 195 LEU A N 1
ATOM 1590 C CA . LEU A 1 195 ? -6.849 -3.787 32.542 1.00 96.38 195 LEU A CA 1
ATOM 1591 C C . LEU A 1 195 ? -7.952 -2.827 33.019 1.00 96.38 195 LEU A C 1
ATOM 1593 O O . LEU A 1 195 ? -7.638 -1.723 33.465 1.00 96.38 195 LEU A O 1
ATOM 1597 N N . GLY A 1 196 ? -9.228 -3.228 32.955 1.00 96.62 196 GLY A N 1
ATOM 1598 C CA . GLY A 1 196 ? -10.357 -2.425 33.441 1.00 96.62 196 GLY A CA 1
ATOM 1599 C C . GLY A 1 196 ? -10.582 -1.123 32.664 1.00 96.62 196 GLY A C 1
ATOM 1600 O O . GLY A 1 196 ? -11.074 -0.141 33.218 1.00 96.62 196 GLY A O 1
ATOM 1601 N N . ILE A 1 197 ? -10.174 -1.077 31.395 1.00 97.25 197 ILE A N 1
ATOM 1602 C CA . ILE A 1 197 ? -10.398 0.062 30.502 1.00 97.25 197 ILE A CA 1
ATOM 1603 C C . ILE A 1 197 ? -11.674 -0.217 29.704 1.00 97.25 197 ILE A C 1
ATOM 1605 O O . ILE A 1 197 ? -11.618 -0.805 28.627 1.00 97.25 197 ILE A O 1
ATOM 1609 N N . ASP A 1 198 ? -12.828 0.214 30.221 1.00 94.94 198 ASP A N 1
ATOM 1610 C CA . ASP A 1 198 ? -14.162 -0.109 29.677 1.00 94.94 198 ASP A CA 1
ATOM 1611 C C . ASP A 1 198 ? -14.316 0.203 28.178 1.00 94.94 198 ASP A C 1
ATOM 1613 O O . ASP A 1 198 ? -14.903 -0.566 27.409 1.00 94.94 198 ASP A O 1
ATOM 1617 N N . LYS A 1 199 ? -13.735 1.320 27.726 1.00 95.50 199 LYS A N 1
ATOM 1618 C CA . LYS A 1 199 ? -13.772 1.730 26.316 1.00 95.50 199 LYS A CA 1
ATOM 1619 C C . LYS A 1 199 ? -12.794 0.958 25.420 1.00 95.50 199 LYS A C 1
ATOM 1621 O O . LYS A 1 199 ? -12.865 1.095 24.200 1.00 95.50 199 LYS A O 1
ATOM 1626 N N . GLY A 1 200 ? -11.930 0.110 25.976 1.00 97.19 200 GLY A N 1
ATOM 1627 C CA . GLY A 1 200 ? -10.950 -0.667 25.219 1.00 97.19 200 GLY A CA 1
ATOM 1628 C C . GLY A 1 200 ? -10.061 0.234 24.362 1.00 97.19 200 GLY A C 1
ATOM 1629 O O . GLY A 1 200 ? -9.557 1.252 24.836 1.00 97.19 200 GLY A O 1
ATOM 1630 N N . LEU A 1 201 ? -9.917 -0.096 23.077 1.00 97.75 201 LEU A N 1
ATOM 1631 C CA . LEU A 1 201 ? -9.134 0.707 22.128 1.00 97.75 201 LEU A CA 1
ATOM 1632 C C . LEU A 1 201 ? -9.695 2.122 21.900 1.00 97.75 201 LEU A C 1
ATOM 1634 O O . LEU A 1 201 ? -8.976 2.986 21.393 1.00 97.75 201 LEU A O 1
ATOM 1638 N N . ALA A 1 202 ? -10.960 2.383 22.240 1.00 96.06 202 ALA A N 1
ATOM 1639 C CA . ALA A 1 202 ? -11.570 3.704 22.096 1.00 96.06 202 ALA A CA 1
ATOM 1640 C C . ALA A 1 202 ? -11.224 4.674 23.241 1.00 96.06 202 ALA A C 1
ATOM 1642 O O . ALA A 1 202 ? -11.449 5.872 23.093 1.00 96.06 202 ALA A O 1
ATOM 1643 N N . ASP A 1 203 ? -10.660 4.197 24.356 1.00 95.75 203 ASP A N 1
ATOM 1644 C CA . ASP A 1 203 ? -10.265 5.062 25.474 1.00 95.75 203 ASP A CA 1
ATOM 1645 C C . ASP A 1 203 ? -9.127 6.018 25.064 1.00 95.75 203 ASP A C 1
ATOM 1647 O O . ASP A 1 203 ? -8.140 5.608 24.451 1.00 95.75 203 ASP A O 1
ATOM 1651 N N . GLU A 1 204 ? -9.243 7.299 25.422 1.00 94.38 204 GLU A N 1
ATOM 1652 C CA . GLU A 1 204 ? -8.265 8.342 25.070 1.00 94.38 204 GLU A CA 1
ATOM 1653 C C . GLU A 1 204 ? -6.882 8.113 25.696 1.00 94.38 204 GLU A C 1
ATOM 1655 O O . GLU A 1 204 ? -5.882 8.636 25.206 1.00 94.38 204 GLU A O 1
ATOM 1660 N N . ARG A 1 205 ? -6.804 7.309 26.763 1.00 94.75 205 ARG A N 1
ATOM 1661 C CA . ARG A 1 205 ? -5.542 6.954 27.426 1.00 94.75 205 ARG A CA 1
ATOM 1662 C C . ARG A 1 205 ? -4.782 5.841 26.698 1.00 94.75 205 ARG A C 1
ATOM 1664 O O . ARG A 1 205 ? -3.643 5.560 27.066 1.00 94.75 205 ARG A O 1
ATOM 1671 N N . VAL A 1 206 ? -5.390 5.193 25.700 1.00 97.19 206 VAL A N 1
ATOM 1672 C CA . VAL A 1 206 ? -4.792 4.071 24.967 1.00 97.19 206 VAL A CA 1
ATOM 1673 C C . VAL A 1 206 ? -4.120 4.563 23.687 1.00 97.19 206 VAL A C 1
ATOM 1675 O O . VAL A 1 206 ? -4.776 5.028 22.747 1.00 97.19 206 VAL A O 1
ATOM 1678 N N . TYR A 1 207 ? -2.798 4.394 23.655 1.00 97.75 207 TYR A N 1
ATOM 1679 C CA . TYR A 1 207 ? -1.937 4.662 22.507 1.00 97.75 207 TYR A CA 1
ATOM 1680 C C . TYR A 1 207 ? -1.572 3.349 21.817 1.00 97.75 207 TYR A C 1
ATOM 1682 O O . TYR A 1 207 ? -1.216 2.371 22.476 1.00 97.75 207 TYR A O 1
ATOM 1690 N N . VAL A 1 208 ? -1.664 3.337 20.492 1.00 97.56 208 VAL A N 1
ATOM 1691 C CA . VAL A 1 208 ? -1.350 2.193 19.636 1.00 97.56 208 VAL A CA 1
ATOM 1692 C C . VAL A 1 208 ? -0.174 2.575 18.752 1.00 97.56 208 VAL A C 1
ATOM 1694 O O . VAL A 1 208 ? -0.198 3.629 18.124 1.00 97.56 208 VAL A O 1
ATOM 1697 N N . LEU A 1 209 ? 0.840 1.715 18.728 1.00 96.56 209 LEU A N 1
ATOM 1698 C CA . LEU A 1 209 ? 2.010 1.841 17.871 1.00 96.56 209 LEU A CA 1
ATOM 1699 C C . LEU A 1 209 ? 2.200 0.531 17.108 1.00 96.56 209 LEU A C 1
ATOM 1701 O O . LEU A 1 209 ? 2.350 -0.521 17.735 1.00 96.56 209 LEU A O 1
ATOM 1705 N N . ASP A 1 210 ? 2.227 0.599 15.782 1.00 94.19 210 ASP A N 1
ATOM 1706 C CA . ASP A 1 210 ? 2.623 -0.504 14.911 1.00 94.19 210 ASP A CA 1
ATOM 1707 C C . ASP A 1 210 ? 4.004 -0.216 14.288 1.00 94.19 210 ASP A C 1
ATOM 1709 O O . ASP A 1 210 ? 4.105 0.457 13.259 1.00 94.19 210 ASP A O 1
ATOM 1713 N N . PRO A 1 211 ? 5.100 -0.721 14.888 1.00 88.88 211 PRO A N 1
ATOM 1714 C CA . PRO A 1 211 ? 6.459 -0.429 14.429 1.00 88.88 211 PRO A CA 1
ATOM 1715 C C . PRO A 1 211 ? 6.775 -1.025 13.049 1.00 88.88 211 PRO A C 1
ATOM 1717 O O . PRO A 1 211 ? 7.796 -0.686 12.451 1.00 88.88 211 PRO A O 1
ATOM 1720 N N . CYS A 1 212 ? 5.933 -1.930 12.546 1.00 83.12 212 CYS A N 1
ATOM 1721 C CA . CYS A 1 212 ? 6.110 -2.605 11.267 1.00 83.12 212 CYS A CA 1
ATOM 1722 C C . CYS A 1 212 ? 4.797 -2.588 10.480 1.00 83.12 212 CYS A C 1
ATOM 1724 O O . CYS A 1 212 ? 4.374 -3.611 9.939 1.00 83.12 212 CYS A O 1
ATOM 1726 N N . CYS A 1 213 ? 4.161 -1.414 10.406 1.00 80.38 213 CYS A N 1
ATOM 1727 C CA . CYS A 1 213 ? 2.786 -1.297 9.933 1.00 80.38 213 CYS A CA 1
ATOM 1728 C C . CYS A 1 213 ? 2.562 -1.768 8.494 1.00 80.38 213 CYS A C 1
ATOM 1730 O O . CYS A 1 213 ? 1.440 -2.137 8.140 1.00 80.38 213 CYS A O 1
ATOM 1732 N N . GLY A 1 214 ? 3.609 -1.803 7.662 1.00 77.38 214 GLY A N 1
ATOM 1733 C CA . GLY A 1 214 ? 3.521 -2.243 6.274 1.00 77.38 214 GLY A CA 1
ATOM 1734 C C . GLY A 1 214 ? 2.444 -1.447 5.540 1.00 77.38 214 GLY A C 1
ATOM 1735 O O . GLY A 1 214 ? 2.547 -0.234 5.391 1.00 77.38 214 GLY A O 1
ATOM 1736 N N . THR A 1 215 ? 1.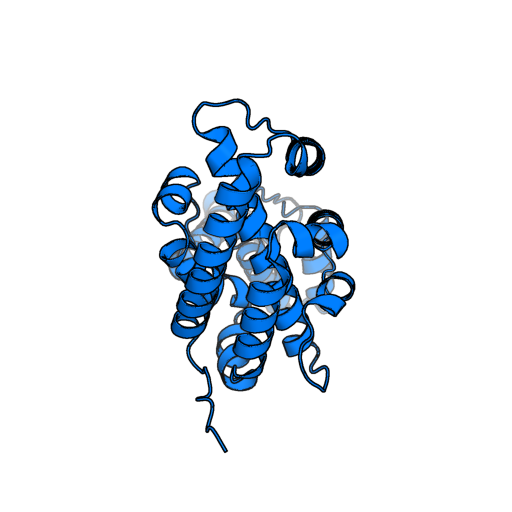361 -2.105 5.123 1.00 73.44 215 THR A N 1
ATOM 1737 C CA . THR A 1 215 ? 0.210 -1.418 4.506 1.00 73.44 215 THR A CA 1
ATOM 1738 C C . THR A 1 215 ? -0.805 -0.841 5.501 1.00 73.44 215 THR A C 1
ATOM 1740 O O . THR A 1 215 ? -1.930 -0.537 5.114 1.00 73.44 215 THR A O 1
ATOM 1743 N N . GLY A 1 216 ? -0.456 -0.745 6.783 1.00 83.88 216 GLY A N 1
ATOM 1744 C CA . GLY A 1 216 ? -1.274 -0.169 7.851 1.00 83.88 216 GLY A CA 1
ATOM 1745 C C . GLY A 1 216 ? -2.470 -1.021 8.275 1.00 83.88 216 GLY A C 1
ATOM 1746 O O . GLY A 1 216 ? -3.432 -0.480 8.813 1.00 83.88 216 GLY A O 1
ATOM 1747 N N . ALA A 1 217 ? -2.459 -2.336 8.025 1.00 86.38 217 ALA A N 1
ATOM 1748 C CA . ALA A 1 217 ? -3.640 -3.183 8.229 1.00 86.38 217 ALA A CA 1
ATOM 1749 C C . ALA A 1 217 ? -4.136 -3.167 9.688 1.00 86.38 217 ALA A C 1
ATOM 1751 O O . ALA A 1 217 ? -5.334 -3.007 9.927 1.00 86.38 217 ALA A O 1
ATOM 1752 N N . PHE A 1 218 ? -3.223 -3.262 10.661 1.00 92.94 218 PHE A N 1
ATOM 1753 C CA . PHE A 1 218 ? -3.564 -3.184 12.085 1.00 92.94 218 PHE A CA 1
ATOM 1754 C C . PHE A 1 218 ? -4.044 -1.793 12.501 1.00 92.94 218 PHE A C 1
ATOM 1756 O O . PHE A 1 218 ? -4.967 -1.697 13.308 1.00 92.94 218 PHE A O 1
ATOM 1763 N N . LEU A 1 219 ? -3.483 -0.724 11.931 1.00 93.56 219 LEU A N 1
ATOM 1764 C CA . LEU A 1 219 ? -3.905 0.653 12.210 1.00 93.56 219 LEU A CA 1
ATOM 1765 C C . LEU A 1 219 ? -5.328 0.908 11.702 1.00 93.56 219 LEU A C 1
ATOM 1767 O O . LEU A 1 219 ? -6.179 1.396 12.444 1.00 93.56 219 LEU A O 1
ATOM 1771 N N . VAL A 1 220 ? -5.621 0.506 10.460 1.00 90.88 220 VAL A N 1
ATOM 1772 C CA . VAL A 1 220 ? -6.963 0.612 9.866 1.00 90.88 220 VAL A CA 1
ATOM 1773 C C . VAL A 1 220 ? -7.981 -0.180 10.683 1.00 90.88 220 VAL A C 1
ATOM 1775 O O . VAL A 1 220 ? -9.058 0.333 10.988 1.00 90.88 220 VAL A O 1
ATOM 1778 N N . GLU A 1 221 ? -7.651 -1.413 11.064 1.00 94.69 221 GLU A N 1
ATOM 1779 C CA . GLU A 1 221 ? -8.559 -2.255 11.843 1.00 94.69 221 GLU A CA 1
ATOM 1780 C C . GLU A 1 221 ? -8.753 -1.732 13.276 1.00 94.69 221 GLU A C 1
ATOM 1782 O O . GLU A 1 221 ? -9.864 -1.755 13.803 1.00 94.69 221 GLU A O 1
ATOM 1787 N N . THR A 1 222 ? -7.710 -1.161 13.881 1.00 96.75 222 THR A N 1
ATOM 1788 C CA . THR A 1 222 ? -7.798 -0.459 15.170 1.00 96.75 222 THR A CA 1
ATOM 1789 C C . THR A 1 222 ? -8.774 0.715 15.087 1.00 96.75 222 THR A C 1
ATOM 1791 O O . THR A 1 222 ? -9.669 0.835 15.924 1.00 96.75 222 THR A O 1
ATOM 1794 N N . LEU A 1 223 ? -8.666 1.555 14.052 1.00 95.56 223 LEU A N 1
ATOM 1795 C CA . LEU A 1 223 ? -9.580 2.681 13.835 1.00 95.56 223 LEU A CA 1
ATOM 1796 C C . LEU A 1 223 ? -11.020 2.222 13.579 1.00 95.56 223 LEU A C 1
ATOM 1798 O O . LEU A 1 223 ? -11.952 2.856 14.076 1.00 95.56 223 LEU A O 1
ATOM 1802 N N . ARG A 1 224 ? -11.220 1.103 12.867 1.00 94.38 224 ARG A N 1
ATOM 1803 C CA . ARG A 1 224 ? -12.548 0.482 12.725 1.00 94.38 224 ARG A CA 1
ATOM 1804 C C . ARG A 1 224 ? -13.114 0.057 14.076 1.00 94.38 224 ARG A C 1
ATOM 1806 O O . ARG A 1 224 ? -14.246 0.422 14.378 1.00 94.38 224 ARG A O 1
ATOM 1813 N N . ARG A 1 225 ? -12.331 -0.618 14.923 1.00 96.31 225 ARG A N 1
ATOM 1814 C CA . ARG A 1 225 ? -12.782 -1.023 16.265 1.00 96.31 225 ARG A CA 1
ATOM 1815 C C . ARG A 1 225 ? -13.124 0.172 17.162 1.00 96.31 225 ARG A C 1
ATOM 1817 O O . ARG A 1 225 ? -14.098 0.127 17.919 1.00 96.31 225 ARG A O 1
ATOM 1824 N N . ILE A 1 226 ? -12.354 1.255 17.066 1.00 95.81 226 ILE A N 1
ATOM 1825 C CA . ILE A 1 226 ? -12.663 2.517 17.753 1.00 95.81 226 ILE A CA 1
ATOM 1826 C C . ILE A 1 226 ? -14.009 3.060 17.262 1.00 95.81 226 ILE A C 1
ATOM 1828 O O . ILE A 1 226 ? -14.876 3.371 18.078 1.00 95.81 226 ILE A O 1
ATOM 1832 N N . ALA A 1 227 ? -14.214 3.114 15.942 1.00 94.62 227 ALA A N 1
ATOM 1833 C CA . ALA A 1 227 ? -15.462 3.583 15.346 1.00 94.62 227 ALA A CA 1
ATOM 1834 C C . ALA A 1 227 ? -16.673 2.752 15.801 1.00 94.62 227 ALA A C 1
ATOM 1836 O O . ALA A 1 227 ? -17.686 3.328 16.191 1.00 94.62 227 ALA A O 1
ATOM 1837 N N . GLU A 1 228 ? -16.560 1.420 15.807 1.00 94.75 228 GLU A N 1
ATOM 1838 C CA . GLU A 1 228 ? -17.605 0.500 16.285 1.00 94.75 228 GLU A CA 1
ATOM 1839 C C . GLU A 1 228 ? -18.002 0.795 17.740 1.00 94.75 228 GLU A C 1
ATOM 1841 O O . GLU A 1 228 ? -19.188 0.864 18.068 1.00 94.75 228 GLU A O 1
ATOM 1846 N N . THR A 1 229 ? -17.013 1.021 18.608 1.00 94.38 229 THR A N 1
ATOM 1847 C CA . THR A 1 229 ? -17.233 1.291 20.038 1.00 94.38 229 THR A CA 1
ATOM 1848 C C . THR A 1 229 ? -17.909 2.649 20.266 1.00 94.38 229 THR A C 1
ATOM 1850 O O . THR A 1 229 ? -18.860 2.754 21.045 1.00 94.38 229 THR A O 1
ATOM 1853 N N . GLU A 1 230 ? -17.461 3.694 19.565 1.00 92.19 230 GLU A N 1
ATOM 1854 C CA . GLU A 1 230 ? -18.034 5.044 19.667 1.00 92.19 230 GLU A CA 1
ATOM 1855 C C . GLU A 1 230 ? -19.462 5.111 19.097 1.00 92.19 230 GLU A C 1
ATOM 1857 O O . GLU A 1 230 ? -20.343 5.747 19.683 1.00 92.19 230 GLU A O 1
ATOM 1862 N N . GLN A 1 231 ? -19.731 4.396 17.997 1.00 91.31 231 GLN A N 1
ATOM 1863 C CA . GLN A 1 231 ? -21.076 4.282 17.423 1.00 91.31 231 GLN A CA 1
ATOM 1864 C C . GLN A 1 231 ? -22.041 3.557 18.367 1.00 91.31 231 GLN A C 1
ATOM 1866 O O . GLN A 1 231 ? -23.158 4.031 18.580 1.00 91.31 231 GLN A O 1
ATOM 1871 N N . ALA A 1 232 ? -21.612 2.445 18.973 1.00 89.88 232 ALA A N 1
ATOM 1872 C CA . ALA A 1 232 ? -22.423 1.701 19.939 1.00 89.88 232 ALA A CA 1
ATOM 1873 C C . ALA A 1 232 ? -22.755 2.526 21.195 1.00 89.88 232 ALA A C 1
ATOM 1875 O O . ALA A 1 232 ? -23.804 2.334 21.807 1.00 89.88 232 ALA A O 1
ATOM 1876 N N . SER A 1 233 ? -21.889 3.479 21.546 1.00 83.38 233 SER A N 1
ATOM 1877 C CA . SER A 1 233 ? -22.074 4.388 22.683 1.00 83.38 233 SER A CA 1
ATOM 1878 C C . SER A 1 233 ? -23.014 5.569 22.378 1.00 83.38 233 SER A C 1
ATOM 1880 O O . SER A 1 233 ? -23.246 6.405 23.248 1.00 83.38 233 SER A O 1
ATOM 1882 N N . GLY A 1 234 ? -23.562 5.662 21.157 1.00 74.44 234 GLY A N 1
ATOM 1883 C CA . GLY A 1 234 ? -24.494 6.721 20.752 1.00 74.44 234 GLY A CA 1
ATOM 1884 C C . GLY A 1 234 ? -23.839 8.085 20.499 1.00 74.44 234 GLY A C 1
ATOM 1885 O O . GLY A 1 234 ? -24.532 9.103 20.474 1.00 74.44 234 GLY A O 1
ATOM 1886 N N . GLY A 1 235 ? -22.514 8.134 20.322 1.00 71.94 235 GLY A N 1
ATOM 1887 C CA . GLY A 1 235 ? -21.783 9.380 20.108 1.00 71.94 235 GLY A CA 1
ATOM 1888 C C . GLY A 1 235 ? -22.112 10.009 18.754 1.00 71.94 235 GLY A C 1
ATOM 1889 O O . GLY A 1 235 ? -21.670 9.522 17.717 1.00 71.94 235 GLY A O 1
ATOM 1890 N N . ALA A 1 236 ? -22.835 11.133 18.742 1.00 71.50 236 ALA A N 1
ATOM 1891 C CA . ALA A 1 236 ? -23.137 11.888 17.517 1.00 71.50 236 ALA A CA 1
ATOM 1892 C C . ALA A 1 236 ? -21.872 12.364 16.761 1.00 71.50 236 ALA A C 1
ATOM 1894 O O . ALA A 1 236 ? -21.934 12.660 15.570 1.00 71.50 236 ALA A O 1
ATOM 1895 N N . THR A 1 237 ? -20.723 12.400 17.442 1.00 81.81 237 THR A N 1
ATOM 1896 C CA . THR A 1 237 ? -19.420 12.861 16.940 1.00 81.81 237 THR A CA 1
ATOM 1897 C C . THR A 1 237 ? -18.410 11.730 16.713 1.00 81.81 237 THR A C 1
ATOM 1899 O O . THR A 1 237 ? -17.224 12.006 16.552 1.00 81.81 237 THR A O 1
ATOM 1902 N N . TRP A 1 238 ? -18.841 10.462 16.641 1.00 87.44 238 TRP A N 1
ATOM 1903 C CA . TRP A 1 238 ? -17.939 9.302 16.509 1.00 87.44 238 TRP A CA 1
ATOM 1904 C C . TRP A 1 238 ? -16.890 9.455 15.389 1.00 87.44 238 TRP A C 1
ATOM 1906 O O . TRP A 1 238 ? -15.736 9.065 15.553 1.00 87.44 238 TRP A O 1
ATOM 1916 N N . ALA A 1 239 ? -17.254 10.072 14.260 1.00 88.19 239 ALA A N 1
ATOM 1917 C CA . ALA A 1 239 ? -16.340 10.292 13.140 1.00 88.19 239 ALA A CA 1
ATOM 1918 C C . ALA A 1 239 ? -15.212 11.286 13.472 1.00 88.19 239 ALA A C 1
ATOM 1920 O O . ALA A 1 239 ? -14.100 11.156 12.961 1.00 88.19 239 ALA A O 1
ATOM 1921 N N . GLU A 1 240 ? -15.484 12.284 14.313 1.00 88.75 240 GLU A N 1
ATOM 1922 C CA . GLU A 1 240 ? -14.478 13.225 14.803 1.00 88.75 240 GLU A CA 1
ATOM 1923 C C . GLU A 1 240 ? -13.551 12.559 15.817 1.00 88.75 240 GLU A C 1
ATOM 1925 O O . GLU A 1 240 ? -12.337 12.669 15.665 1.00 88.75 240 GLU A O 1
ATOM 1930 N N . SER A 1 241 ? -14.096 11.761 16.741 1.00 87.31 241 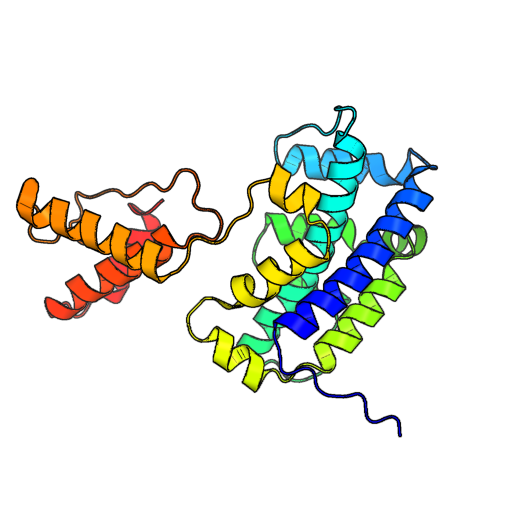SER A N 1
ATOM 1931 C CA . SER A 1 241 ? -13.296 10.978 17.691 1.00 87.31 241 SER A CA 1
ATOM 1932 C C . SER A 1 241 ? -12.337 10.016 16.982 1.00 87.31 241 SER A C 1
ATOM 1934 O O . SER A 1 241 ? -11.171 9.909 17.358 1.00 87.31 241 SER A O 1
ATOM 1936 N N . VAL A 1 242 ? -12.783 9.348 15.911 1.00 92.94 242 VAL A N 1
ATOM 1937 C CA . VAL A 1 242 ? -11.920 8.468 15.101 1.00 92.94 242 VAL A CA 1
ATOM 1938 C C . VAL A 1 242 ? -10.830 9.267 14.379 1.00 92.94 242 VAL A C 1
ATOM 1940 O O . VAL A 1 242 ? -9.677 8.838 14.356 1.00 92.94 242 VAL A O 1
ATOM 1943 N N . ARG A 1 243 ? -11.156 10.441 13.817 1.00 91.62 243 ARG A N 1
ATOM 1944 C CA . ARG A 1 243 ? -10.155 11.321 13.185 1.00 91.62 243 ARG A CA 1
ATOM 1945 C C . ARG A 1 243 ? -9.117 11.815 14.185 1.00 91.62 243 ARG A C 1
ATOM 1947 O O . ARG A 1 243 ? -7.930 11.795 13.878 1.00 91.62 243 ARG A O 1
ATOM 1954 N N . GLN A 1 244 ? -9.555 12.229 15.370 1.00 92.88 244 GLN A N 1
ATOM 1955 C CA . GLN A 1 244 ? -8.660 12.639 16.444 1.00 92.88 244 GLN A CA 1
ATOM 1956 C C . GLN A 1 244 ? -7.762 11.472 16.862 1.00 92.88 244 GLN A C 1
ATOM 1958 O O . GLN A 1 244 ? -6.549 11.637 16.930 1.00 92.88 244 GLN A O 1
ATOM 1963 N N . ALA A 1 245 ? -8.331 10.274 17.031 1.00 94.00 245 ALA A N 1
ATOM 1964 C CA . ALA A 1 245 ? -7.566 9.080 17.365 1.00 94.00 245 ALA A CA 1
ATOM 1965 C C . ALA A 1 245 ? -6.461 8.778 16.335 1.00 94.00 245 ALA A C 1
ATOM 1967 O O . ALA A 1 245 ? -5.313 8.541 16.712 1.00 94.00 245 ALA A O 1
ATOM 1968 N N . ALA A 1 246 ? -6.792 8.843 15.043 1.00 93.88 246 ALA A N 1
ATOM 1969 C CA . ALA A 1 246 ? -5.838 8.644 13.953 1.00 93.88 246 ALA A CA 1
ATOM 1970 C C . ALA A 1 246 ? -4.714 9.694 13.931 1.00 93.88 246 ALA A C 1
ATOM 1972 O O . ALA A 1 246 ? -3.615 9.400 13.481 1.00 93.88 246 ALA A O 1
ATOM 1973 N N . ALA A 1 247 ? -4.979 10.915 14.401 1.00 93.50 247 ALA A N 1
ATOM 1974 C CA . ALA A 1 247 ? -3.998 11.994 14.400 1.00 93.50 247 ALA A CA 1
ATOM 1975 C C . ALA A 1 247 ? -3.093 12.000 15.643 1.00 93.50 247 ALA A C 1
ATOM 1977 O O . ALA A 1 247 ? -1.969 12.492 15.565 1.00 93.50 247 ALA A O 1
ATOM 1978 N N . THR A 1 248 ? -3.578 11.512 16.792 1.00 95.25 248 THR A N 1
ATOM 1979 C CA . THR A 1 248 ? -2.901 11.751 18.078 1.00 95.25 248 THR A CA 1
ATOM 1980 C C . THR A 1 248 ? -2.503 10.504 18.857 1.00 95.25 248 THR A C 1
ATOM 1982 O O . THR A 1 248 ? -1.735 10.644 19.807 1.00 95.25 248 THR A O 1
ATOM 1985 N N . ARG A 1 249 ? -3.019 9.310 18.529 1.00 96.50 249 ARG A N 1
ATOM 1986 C CA . ARG A 1 249 ? -2.771 8.108 19.355 1.00 96.50 249 ARG A CA 1
ATOM 1987 C C . ARG A 1 249 ? -2.646 6.778 18.614 1.00 96.50 249 ARG A C 1
ATOM 1989 O O . ARG A 1 249 ? -2.328 5.790 19.267 1.00 96.50 249 ARG A O 1
ATOM 1996 N N . VAL A 1 250 ? -2.916 6.721 17.311 1.00 95.69 250 VAL A N 1
ATOM 1997 C CA . VAL A 1 250 ? -2.749 5.510 16.490 1.00 95.69 250 VAL A CA 1
ATOM 1998 C C . VAL A 1 250 ? -1.637 5.773 15.478 1.00 95.69 250 VAL A C 1
ATOM 2000 O O . VAL A 1 250 ? -1.854 6.529 14.533 1.00 95.69 250 VAL A O 1
ATOM 2003 N N . PHE A 1 251 ? -0.464 5.181 15.710 1.00 89.94 251 PHE A N 1
ATOM 2004 C CA . PHE A 1 251 ? 0.773 5.408 14.956 1.00 89.94 251 PHE A CA 1
ATOM 2005 C C . PHE A 1 251 ? 1.272 4.142 14.270 1.00 89.94 251 PHE A C 1
ATOM 2007 O O . PHE A 1 251 ? 1.252 3.074 14.923 1.00 89.94 251 PHE A O 1
#

pLDDT: mean 82.23, std 12.02, range [35.75, 98.38]

Sequence (251 aa):
MSHRSTISEPRDLARLLASYARDALQRVEEAAEEEDSLATIREAIEQALGMSFESEDGGRFFRSTLVQTLFYGVFAAWVLRARAGKPGRFRWREAVDEIQAPVLGLLFHELTERGRLRRLGLLEVLDWTEAALDRVDREALLKRFSEGEAVQYVYEPFLEAFDPDLRKQLGVWYTPREIVRYMVARVDRALRDDLGIDKGLADERVYVLDPCCGTGAFLVETLRRIAETEQASGGATWAESVRQAAATRVF

Radius of gyration: 21.07 Å; chains: 1; bounding box: 52×28×68 Å